Protein AF-A0A820G154-F1 (afdb_monomer)

Mean predicted aligned error: 13.86 Å

Foldseek 3Di:
DDDDDPDDPDPDDPPPDDDDPPPPDVVNVVVPDLVVQLVVLVVQLVVLCVVLVVQLVVLVPDPPLVQDLLSVLSNLLSVLSNQLSVLSNVLSVCVVDVCVVPPDNCVCAQPNLCCSQLSNQLSVQSNVVSVVVSVVQVVCCVVVVDNPPPDPVVSVVVSVVSSVVSSVVSVVVSCVPRVPVPDPDDD

Organism: NCBI:txid392030

Nearest PDB structures (foldseek):
  7aue-assembly1_R  TM=7.563E-01  e=2.029E-02  Homo sapiens
  6os9-assembly1_R  TM=7.862E-01  e=3.799E-02  Homo sapiens
  7rkf-assembly1_R  TM=7.687E-01  e=3.987E-02  Human betaherpesvirus 5
  7xwo-assembly1_B  TM=7.492E-01  e=9.972E-02  Homo sapiens
  8zps-assembly1_R  TM=7.974E-01  e=2.057E-01  Homo sapiens

Structure (mmCIF, N/CA/C/O backbone):
data_AF-A0A820G154-F1
#
_entry.id   AF-A0A820G154-F1
#
loop_
_atom_site.group_PDB
_atom_site.id
_atom_site.type_symbol
_atom_site.label_atom_id
_atom_site.label_alt_id
_atom_site.label_comp_id
_atom_site.label_asym_id
_atom_site.label_entity_id
_atom_site.label_seq_id
_atom_site.pdbx_PDB_ins_code
_atom_site.Cartn_x
_atom_site.Cartn_y
_atom_site.Cartn_z
_atom_site.occupancy
_atom_site.B_iso_or_equiv
_atom_site.auth_seq_id
_atom_site.auth_comp_id
_atom_site.auth_asym_id
_atom_site.auth_atom_id
_atom_site.pdbx_PDB_model_num
ATOM 1 N N . MET A 1 1 ? 11.644 -37.914 -57.864 1.00 36.94 1 MET A N 1
ATOM 2 C CA . MET A 1 1 ? 12.270 -38.217 -56.563 1.00 36.94 1 MET A CA 1
ATOM 3 C C . MET A 1 1 ? 12.342 -36.908 -55.819 1.00 36.94 1 MET A C 1
ATOM 5 O O . MET A 1 1 ? 13.217 -36.096 -56.083 1.00 36.94 1 MET A O 1
ATOM 9 N N . ASP A 1 2 ? 11.314 -36.685 -55.015 1.00 31.45 2 ASP A N 1
ATOM 10 C CA . ASP A 1 2 ? 11.200 -35.562 -54.106 1.00 31.45 2 ASP A CA 1
ATOM 11 C C . ASP A 1 2 ? 12.064 -35.764 -52.852 1.00 31.45 2 ASP A C 1
ATOM 13 O O . ASP A 1 2 ? 12.402 -36.892 -52.489 1.00 31.45 2 ASP A O 1
ATOM 17 N N . TYR A 1 3 ? 12.257 -34.632 -52.174 1.00 29.94 3 TYR A N 1
ATOM 18 C CA . TYR A 1 3 ? 12.451 -34.438 -50.736 1.00 29.94 3 TYR A CA 1
ATOM 19 C C . TYR A 1 3 ? 13.872 -34.182 -50.193 1.00 29.94 3 TYR A C 1
ATOM 21 O O . TYR A 1 3 ? 14.701 -35.071 -50.044 1.00 29.94 3 TYR A O 1
ATOM 29 N N . LEU A 1 4 ? 14.011 -32.929 -49.725 1.00 35.75 4 LEU A N 1
ATOM 30 C CA . LEU A 1 4 ? 14.661 -32.503 -48.475 1.00 35.75 4 LEU A CA 1
ATOM 31 C C . LEU A 1 4 ? 16.185 -32.291 -48.474 1.00 35.75 4 LEU A C 1
ATOM 33 O O . LEU A 1 4 ? 16.936 -32.989 -47.805 1.00 35.75 4 LEU A O 1
ATOM 37 N N . LEU A 1 5 ? 16.607 -31.174 -49.072 1.00 35.88 5 LEU A N 1
ATOM 38 C CA . LEU A 1 5 ? 17.752 -30.388 -48.596 1.00 35.88 5 LEU A CA 1
ATOM 39 C C . LEU A 1 5 ? 17.271 -28.972 -48.260 1.00 35.88 5 LEU A C 1
ATOM 41 O O . LEU A 1 5 ? 17.456 -28.021 -49.009 1.00 35.88 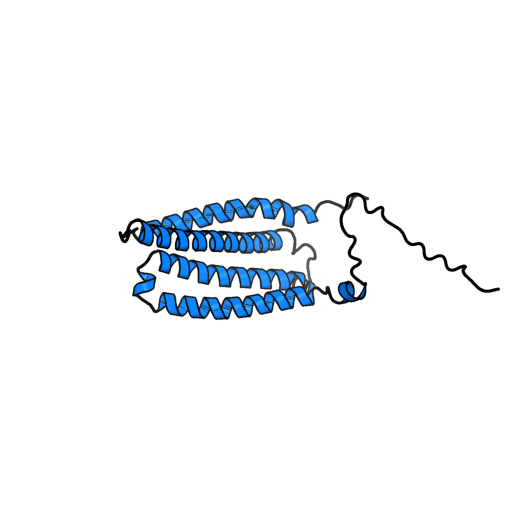5 LEU A O 1
ATOM 45 N N . ASN A 1 6 ? 16.584 -28.857 -47.127 1.00 37.16 6 ASN A N 1
ATOM 46 C CA . ASN A 1 6 ? 16.410 -27.591 -46.425 1.00 37.16 6 ASN A CA 1
ATOM 47 C C . ASN A 1 6 ? 16.461 -27.908 -44.927 1.00 37.16 6 ASN A C 1
ATOM 49 O O . ASN A 1 6 ? 15.447 -27.981 -44.237 1.00 37.16 6 ASN A O 1
ATOM 53 N N . THR A 1 7 ? 17.658 -28.247 -44.457 1.00 35.72 7 THR A N 1
ATOM 54 C CA . THR A 1 7 ? 17.947 -28.467 -43.042 1.00 35.72 7 THR A CA 1
ATOM 55 C C . THR A 1 7 ? 17.819 -27.140 -42.305 1.00 35.72 7 THR A C 1
ATOM 57 O O . THR A 1 7 ? 18.752 -26.343 -42.248 1.00 35.72 7 THR A O 1
ATOM 60 N N . THR A 1 8 ? 16.642 -26.913 -41.731 1.00 34.44 8 THR A N 1
ATOM 61 C CA . THR A 1 8 ? 16.456 -26.051 -40.568 1.00 34.44 8 THR A CA 1
ATOM 62 C C . THR A 1 8 ? 17.338 -26.590 -39.447 1.00 34.44 8 THR A C 1
ATOM 64 O O . THR A 1 8 ? 17.073 -27.670 -38.915 1.00 34.44 8 THR A O 1
ATOM 67 N N . HIS A 1 9 ? 18.393 -25.865 -39.082 1.00 32.16 9 HIS A N 1
ATOM 68 C CA . HIS A 1 9 ? 19.073 -26.104 -37.816 1.00 32.16 9 HIS A CA 1
ATOM 69 C C . HIS A 1 9 ? 18.100 -25.761 -36.679 1.00 32.16 9 HIS A C 1
ATOM 71 O O . HIS A 1 9 ? 17.979 -24.611 -36.268 1.00 32.16 9 HIS A O 1
ATOM 77 N N . CYS A 1 10 ? 17.382 -26.769 -36.186 1.00 33.09 10 CYS A N 1
ATOM 78 C CA . CYS A 1 10 ? 16.842 -26.747 -34.837 1.00 33.09 10 CYS A CA 1
ATOM 79 C C . CYS A 1 10 ? 18.034 -26.845 -33.880 1.00 33.09 10 CYS A C 1
ATOM 81 O O . CYS A 1 10 ? 18.617 -27.917 -33.722 1.00 33.09 10 CYS A O 1
ATOM 83 N N . LEU A 1 11 ? 18.413 -25.727 -33.258 1.00 34.47 11 LEU A N 1
ATOM 84 C CA . LEU A 1 11 ? 19.121 -25.778 -31.983 1.00 34.47 11 LEU A CA 1
ATOM 85 C C . LEU A 1 11 ? 18.123 -26.316 -30.951 1.00 34.47 11 LEU A C 1
ATOM 87 O O . LEU A 1 11 ? 17.288 -25.585 -30.426 1.00 34.47 11 LEU A O 1
ATOM 91 N N . CYS A 1 12 ? 18.164 -27.626 -30.732 1.00 36.56 12 CYS A N 1
ATOM 92 C CA . CYS A 1 12 ? 17.639 -28.226 -29.519 1.00 36.56 12 CYS A CA 1
ATOM 93 C C . CYS A 1 12 ? 18.610 -27.882 -28.385 1.00 36.56 12 CYS A C 1
ATOM 95 O O . CYS A 1 12 ? 19.686 -28.472 -28.308 1.00 36.56 12 CYS A O 1
ATOM 97 N N . ASP A 1 13 ? 18.238 -26.938 -27.521 1.00 36.66 13 ASP A N 1
ATOM 98 C CA . ASP A 1 13 ? 18.814 -26.864 -26.178 1.00 36.66 13 ASP A CA 1
ATOM 99 C C . ASP A 1 13 ? 18.383 -28.122 -25.402 1.00 36.66 13 ASP A C 1
ATOM 101 O O . ASP A 1 13 ? 17.215 -28.525 -25.497 1.00 36.66 13 ASP A O 1
ATOM 105 N N . PRO A 1 14 ? 19.272 -28.784 -24.644 1.00 40.84 14 PRO A N 1
ATOM 106 C CA . PRO A 1 14 ? 18.858 -29.893 -23.806 1.00 40.84 14 PRO A CA 1
ATOM 107 C C . PRO A 1 14 ? 18.017 -29.340 -22.645 1.00 40.84 14 PRO A C 1
ATOM 109 O O . PRO A 1 14 ? 18.561 -28.771 -21.700 1.00 40.84 14 PRO A O 1
ATOM 112 N N . CYS A 1 15 ? 16.687 -29.525 -22.704 1.00 41.72 15 CYS A N 1
ATOM 113 C CA . CYS A 1 15 ? 15.800 -29.425 -21.537 1.00 41.72 15 CYS A CA 1
ATOM 114 C C . CYS A 1 15 ? 16.312 -30.468 -20.505 1.00 41.72 15 CYS A C 1
ATOM 116 O O . CYS A 1 15 ? 15.932 -31.639 -20.551 1.00 41.72 15 CYS A O 1
ATOM 118 N N . HIS A 1 16 ? 17.226 -30.075 -19.612 1.00 35.38 16 HIS A N 1
ATOM 119 C CA . HIS A 1 16 ? 17.645 -30.871 -18.460 1.00 35.38 16 HIS A CA 1
ATOM 120 C C . HIS A 1 16 ? 16.749 -30.511 -17.267 1.00 35.38 16 HIS A C 1
ATOM 122 O O . HIS A 1 16 ? 16.581 -29.341 -16.944 1.00 35.38 16 HIS A O 1
ATOM 128 N N . GLU A 1 17 ? 16.186 -31.548 -16.637 1.00 36.12 17 GLU A N 1
ATOM 129 C CA . GLU A 1 17 ? 15.359 -31.514 -15.418 1.00 36.12 17 GLU A CA 1
ATOM 130 C C . GLU A 1 17 ? 13.899 -31.044 -15.579 1.00 36.12 17 GLU A C 1
ATOM 132 O O . GLU A 1 17 ? 13.474 -30.007 -15.084 1.00 36.12 17 GLU A O 1
ATOM 137 N N . GLY A 1 18 ? 13.080 -31.894 -16.211 1.00 39.03 18 GLY A N 1
ATOM 138 C CA . GLY A 1 18 ? 11.695 -32.137 -15.773 1.00 39.03 18 GLY A CA 1
ATOM 139 C C . GLY A 1 18 ? 10.644 -31.035 -15.958 1.00 39.03 18 GLY A C 1
ATOM 140 O O . GLY A 1 18 ? 9.483 -31.279 -15.632 1.00 39.03 18 GLY A O 1
ATOM 141 N N . ASN A 1 19 ? 10.983 -29.869 -16.502 1.00 35.00 19 ASN A N 1
ATOM 142 C CA . ASN A 1 19 ? 10.002 -28.826 -16.785 1.00 35.00 19 ASN A CA 1
ATOM 143 C C . ASN A 1 19 ? 9.404 -28.992 -18.185 1.00 35.00 19 ASN A C 1
ATOM 145 O O . ASN A 1 19 ? 10.119 -29.114 -19.179 1.00 35.00 19 ASN A O 1
ATOM 149 N N . PHE A 1 20 ? 8.071 -28.985 -18.256 1.00 35.72 20 PHE A N 1
ATOM 150 C CA . PHE A 1 20 ? 7.325 -28.903 -19.506 1.00 35.72 20 PHE A CA 1
ATOM 151 C C . PHE A 1 20 ? 7.783 -27.657 -20.275 1.00 35.72 20 PHE A C 1
ATOM 153 O O . PHE A 1 20 ? 7.476 -26.530 -19.894 1.00 35.72 20 PHE A O 1
ATOM 160 N N . CYS A 1 21 ? 8.530 -27.870 -21.359 1.00 40.00 21 CYS A N 1
ATOM 161 C CA . CYS A 1 21 ? 8.885 -26.851 -22.336 1.00 40.00 21 CYS A CA 1
ATOM 162 C C . CYS A 1 21 ? 7.583 -26.501 -23.120 1.00 40.00 21 CYS A C 1
ATOM 164 O O . CYS A 1 21 ? 7.379 -26.952 -24.248 1.00 40.00 21 CYS A O 1
ATOM 166 N N . GLU A 1 22 ? 6.643 -25.772 -22.485 1.00 42.00 22 GLU A N 1
ATOM 167 C CA . GLU A 1 22 ? 5.471 -25.176 -23.147 1.00 42.00 22 GLU A CA 1
ATOM 168 C C . GLU A 1 22 ? 5.990 -24.213 -24.214 1.00 42.00 22 GLU A C 1
ATOM 170 O O . GLU A 1 22 ? 6.501 -23.127 -23.938 1.00 42.00 22 GLU A O 1
ATOM 175 N N . THR A 1 23 ? 5.911 -24.654 -25.463 1.00 41.84 23 THR A N 1
ATOM 176 C CA . THR A 1 23 ? 6.276 -23.862 -26.629 1.00 41.84 23 THR A CA 1
ATOM 177 C C . THR A 1 23 ? 5.247 -22.749 -26.781 1.00 41.84 23 THR A C 1
ATOM 179 O O . THR A 1 23 ? 4.228 -22.898 -27.453 1.00 41.84 23 THR A O 1
ATOM 182 N N . PHE A 1 24 ? 5.517 -21.611 -26.140 1.00 42.59 24 PHE A N 1
ATOM 183 C CA . PHE A 1 24 ? 4.865 -20.346 -26.451 1.00 42.59 24 PHE A CA 1
ATOM 184 C C . PHE A 1 24 ? 5.026 -20.102 -27.950 1.00 42.59 24 PHE A C 1
ATOM 186 O O . PHE A 1 24 ? 6.108 -19.788 -28.445 1.00 42.59 24 PHE A O 1
ATOM 193 N N . THR A 1 25 ? 3.946 -20.318 -28.698 1.00 42.62 25 THR A N 1
ATOM 194 C CA . THR A 1 25 ? 3.923 -20.046 -30.134 1.00 42.62 25 THR A CA 1
ATOM 195 C C . THR A 1 25 ? 4.331 -18.593 -30.367 1.00 42.62 25 THR A C 1
ATOM 197 O O . THR A 1 25 ? 3.888 -17.688 -29.663 1.00 42.62 25 THR A O 1
ATOM 200 N N . SER A 1 26 ? 5.165 -18.348 -31.373 1.00 43.44 26 SER A N 1
ATOM 201 C CA . SER A 1 26 ? 5.727 -17.037 -31.737 1.00 43.44 26 SER A CA 1
ATOM 202 C C . SER A 1 26 ? 4.692 -15.908 -31.899 1.00 43.44 26 SER A C 1
ATOM 204 O O . SER A 1 26 ? 5.038 -14.731 -31.798 1.00 43.44 26 SER A O 1
ATOM 206 N N . ARG A 1 27 ? 3.402 -16.240 -32.055 1.00 37.03 27 ARG A N 1
ATOM 207 C CA . ARG A 1 27 ? 2.292 -15.277 -31.985 1.00 37.03 27 ARG A CA 1
ATOM 208 C C . ARG A 1 27 ? 2.046 -14.717 -30.577 1.00 37.03 27 ARG A C 1
ATOM 210 O O . ARG A 1 27 ? 1.743 -13.537 -30.475 1.00 37.03 27 ARG A O 1
ATOM 217 N N . GLN A 1 28 ? 2.207 -15.484 -29.497 1.00 41.56 28 GLN A N 1
ATOM 218 C CA . GLN A 1 28 ? 2.081 -14.965 -28.124 1.00 41.56 28 GLN A CA 1
ATOM 219 C C . GLN A 1 28 ? 3.242 -14.035 -27.740 1.00 41.56 28 GLN A C 1
ATOM 221 O O . GLN A 1 28 ? 3.013 -13.038 -27.062 1.00 41.56 28 GLN A O 1
ATOM 226 N N . GLN A 1 29 ? 4.457 -14.284 -28.238 1.00 45.88 29 GLN A N 1
ATOM 227 C CA . GLN A 1 29 ? 5.591 -13.363 -28.066 1.00 45.88 29 GLN A CA 1
ATOM 228 C C . GLN A 1 29 ? 5.385 -12.026 -28.798 1.00 45.88 29 GLN A C 1
ATOM 230 O O . GLN A 1 29 ? 5.812 -10.989 -28.301 1.00 45.88 29 GLN A O 1
ATOM 235 N N . GLN A 1 30 ? 4.676 -12.021 -29.933 1.00 39.09 30 GLN A N 1
ATOM 236 C CA . GLN A 1 30 ? 4.361 -10.795 -30.679 1.00 39.09 30 GLN A CA 1
ATOM 237 C C . GLN A 1 30 ? 3.307 -9.903 -30.001 1.00 39.09 30 GLN A C 1
ATOM 239 O O . GLN A 1 30 ? 3.300 -8.696 -30.237 1.00 39.09 30 GLN A O 1
ATOM 244 N N . TYR A 1 31 ? 2.452 -10.467 -29.140 1.00 42.44 31 TYR A N 1
ATOM 245 C CA . TYR A 1 31 ? 1.496 -9.708 -28.322 1.00 42.44 31 TYR A CA 1
ATOM 246 C C . TYR A 1 31 ? 1.978 -9.460 -26.887 1.00 42.44 31 TYR A C 1
ATOM 248 O O . TYR A 1 31 ? 1.361 -8.668 -26.185 1.00 42.44 31 TYR A O 1
ATOM 256 N N . ALA A 1 32 ? 3.108 -10.030 -26.459 1.00 46.62 32 ALA A N 1
ATOM 257 C CA . ALA A 1 32 ? 3.777 -9.707 -25.194 1.00 46.62 32 ALA A CA 1
ATOM 258 C C . ALA A 1 32 ? 4.500 -8.345 -25.262 1.00 46.62 32 ALA A C 1
ATOM 260 O O . ALA A 1 32 ? 5.667 -8.198 -24.904 1.00 46.62 32 ALA A O 1
ATOM 261 N N . THR A 1 33 ? 3.817 -7.334 -25.793 1.00 58.03 33 THR A N 1
ATOM 262 C CA . THR A 1 33 ? 4.333 -5.977 -25.918 1.00 58.03 33 THR A CA 1
ATOM 263 C C . THR A 1 33 ? 4.261 -5.261 -24.566 1.00 58.03 33 THR A C 1
ATOM 265 O O . THR A 1 33 ? 3.314 -5.478 -23.806 1.00 58.03 33 THR A O 1
ATOM 268 N N . PRO A 1 34 ? 5.196 -4.339 -24.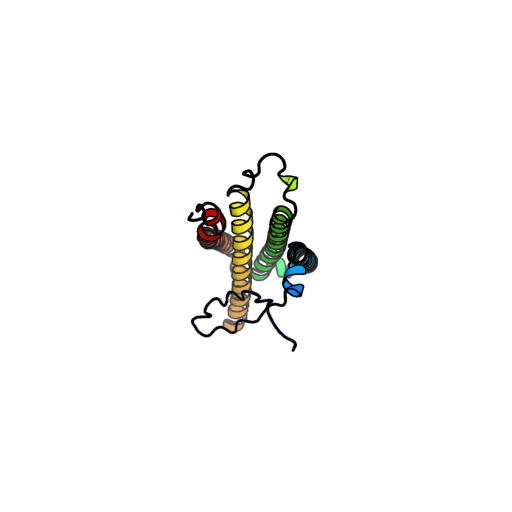265 1.00 60.00 34 PRO A N 1
ATOM 269 C CA . PRO A 1 34 ? 5.156 -3.499 -23.057 1.00 60.00 34 PRO A CA 1
ATOM 270 C C . PRO A 1 34 ? 3.826 -2.734 -22.884 1.00 60.00 34 PRO A C 1
ATOM 272 O O . PRO A 1 34 ? 3.459 -2.364 -21.771 1.00 60.00 34 PRO A O 1
ATOM 275 N N . TYR A 1 35 ? 3.059 -2.577 -23.968 1.00 67.81 35 TYR A N 1
ATOM 276 C CA . TYR A 1 35 ? 1.685 -2.078 -23.969 1.00 67.81 35 TYR A CA 1
ATOM 277 C C . TYR A 1 35 ? 0.718 -2.888 -23.096 1.00 67.81 35 TYR A C 1
ATOM 279 O O . TYR A 1 35 ? -0.108 -2.291 -22.411 1.00 67.81 35 TYR A O 1
ATOM 287 N N . HIS A 1 36 ? 0.799 -4.222 -23.088 1.00 75.88 36 HIS A N 1
ATOM 288 C CA . HIS A 1 36 ? -0.128 -5.047 -22.306 1.00 75.88 36 HIS A CA 1
ATOM 289 C C . HIS A 1 36 ? 0.057 -4.826 -20.802 1.00 75.88 36 HIS A C 1
ATOM 291 O O . HIS A 1 36 ? -0.923 -4.627 -20.088 1.00 75.88 36 HIS A O 1
ATOM 297 N N . ASN A 1 37 ? 1.305 -4.772 -20.332 1.00 76.12 37 ASN A N 1
ATOM 298 C CA . ASN A 1 37 ? 1.603 -4.510 -18.922 1.00 76.12 37 ASN A CA 1
ATOM 299 C C . ASN A 1 37 ? 1.150 -3.107 -18.503 1.00 76.12 37 ASN A C 1
ATOM 301 O O . ASN A 1 37 ? 0.548 -2.948 -17.443 1.00 76.12 37 ASN A O 1
ATOM 305 N N . LEU A 1 38 ? 1.355 -2.100 -19.359 1.00 80.38 38 LEU A N 1
ATOM 306 C CA . LEU A 1 38 ? 0.885 -0.742 -19.093 1.00 80.38 38 LEU A CA 1
ATOM 307 C C . LEU A 1 38 ? -0.649 -0.668 -19.008 1.00 80.38 38 LEU A C 1
ATOM 309 O O . LEU A 1 38 ? -1.178 -0.052 -18.085 1.00 80.38 38 LEU A O 1
ATOM 313 N N . ILE A 1 39 ? -1.371 -1.336 -19.915 1.00 84.62 39 ILE A N 1
ATOM 314 C CA . ILE A 1 39 ? -2.842 -1.416 -19.880 1.00 84.62 39 ILE A CA 1
ATOM 315 C C . ILE A 1 39 ? -3.320 -2.083 -18.584 1.00 84.62 39 ILE A C 1
ATOM 317 O O . ILE A 1 39 ? -4.260 -1.590 -17.952 1.00 84.62 39 ILE A O 1
ATOM 321 N N . ILE A 1 40 ? -2.669 -3.170 -18.157 1.00 86.31 40 ILE A N 1
ATOM 322 C CA . ILE A 1 40 ? -2.979 -3.851 -16.892 1.00 86.31 40 ILE A CA 1
ATOM 323 C C . ILE A 1 40 ? -2.768 -2.900 -15.708 1.00 86.31 40 ILE A C 1
ATOM 325 O O . ILE A 1 40 ? -3.657 -2.782 -14.865 1.00 86.31 40 ILE A O 1
ATOM 329 N N . TYR A 1 41 ? -1.646 -2.178 -15.657 1.00 86.19 41 TYR A N 1
ATOM 330 C CA . TYR A 1 41 ? -1.359 -1.237 -14.569 1.00 86.19 41 TYR A CA 1
ATOM 331 C C . TYR A 1 41 ? -2.341 -0.065 -14.534 1.00 86.19 41 TYR A C 1
ATOM 333 O O . TYR A 1 41 ? -2.828 0.281 -13.459 1.00 86.19 41 TYR A O 1
ATOM 341 N N . ILE A 1 42 ? -2.699 0.508 -15.687 1.00 88.19 42 ILE A N 1
ATOM 342 C CA . ILE A 1 42 ? -3.706 1.578 -15.775 1.00 88.19 42 ILE A CA 1
ATOM 343 C C . ILE A 1 42 ? -5.069 1.067 -15.300 1.00 88.19 42 ILE A C 1
ATOM 345 O O . ILE A 1 42 ? -5.733 1.722 -14.499 1.00 88.19 42 ILE A O 1
ATOM 349 N N . THR A 1 43 ? -5.472 -0.128 -15.734 1.00 89.69 43 THR A N 1
ATOM 350 C CA . THR A 1 43 ? -6.737 -0.742 -15.304 1.00 89.69 43 THR A CA 1
ATOM 351 C C . THR A 1 43 ? -6.741 -0.985 -13.793 1.00 89.69 43 THR A C 1
ATOM 353 O O . THR A 1 43 ? -7.710 -0.643 -13.111 1.00 89.69 43 THR A O 1
ATOM 356 N N . ALA A 1 44 ? -5.641 -1.510 -13.244 1.00 86.94 44 ALA A N 1
ATOM 357 C CA . ALA A 1 44 ? -5.469 -1.711 -11.808 1.00 86.94 44 ALA A CA 1
ATOM 358 C C . ALA A 1 44 ? -5.521 -0.385 -11.032 1.00 86.94 44 ALA A C 1
ATOM 360 O O . ALA A 1 44 ? -6.171 -0.318 -9.989 1.00 86.94 44 ALA A O 1
ATOM 361 N N . LEU A 1 45 ? -4.916 0.686 -11.557 1.00 91.56 45 LEU A N 1
ATOM 362 C CA . LEU A 1 45 ? -4.996 2.028 -10.982 1.00 91.56 45 LEU A CA 1
ATOM 363 C C . LEU A 1 45 ? -6.431 2.553 -10.969 1.00 91.56 45 LEU A C 1
ATOM 365 O O . LEU A 1 45 ? -6.869 3.052 -9.935 1.00 91.56 45 LEU A O 1
ATOM 369 N N . CYS A 1 46 ? -7.184 2.428 -12.063 1.00 94.06 46 CYS A N 1
ATOM 370 C CA . CYS A 1 46 ? -8.588 2.848 -12.114 1.00 94.06 46 CYS A CA 1
ATOM 371 C C . CYS A 1 46 ? -9.446 2.099 -11.086 1.00 94.06 46 CYS A C 1
ATOM 373 O O . CYS A 1 46 ? -10.201 2.719 -10.341 1.00 94.06 46 CYS A O 1
ATOM 375 N N . ILE A 1 47 ? -9.301 0.774 -10.996 1.00 92.06 47 ILE A N 1
ATOM 376 C CA . ILE A 1 47 ? -10.038 -0.039 -10.016 1.00 92.06 47 ILE A CA 1
ATOM 377 C C . ILE A 1 47 ? -9.640 0.352 -8.589 1.00 92.06 47 ILE A C 1
ATOM 379 O O . ILE A 1 47 ? -10.502 0.561 -7.735 1.00 92.06 47 ILE A O 1
ATOM 383 N N . SER A 1 48 ? -8.337 0.468 -8.329 1.00 91.81 48 SER A N 1
ATOM 384 C CA . SER A 1 48 ? -7.799 0.807 -7.013 1.00 91.81 48 SER A CA 1
ATOM 385 C C . SER A 1 48 ? -8.239 2.197 -6.568 1.00 91.81 48 SER A C 1
ATOM 387 O O . SER A 1 48 ? -8.717 2.345 -5.448 1.00 91.81 48 SER A O 1
ATOM 389 N N . THR A 1 49 ? -8.139 3.204 -7.436 1.00 91.88 49 THR A N 1
ATOM 390 C CA . THR A 1 49 ? -8.580 4.573 -7.138 1.00 91.88 49 THR A CA 1
ATOM 391 C C . THR A 1 49 ? -10.073 4.623 -6.871 1.00 91.88 49 THR A C 1
ATOM 393 O O . THR A 1 49 ? -10.462 5.101 -5.814 1.00 91.88 49 THR A O 1
ATOM 396 N N . LEU A 1 50 ? -10.914 4.058 -7.740 1.00 94.38 50 LEU A N 1
ATOM 397 C CA . LEU A 1 50 ? -12.363 4.047 -7.525 1.00 94.38 50 LEU A CA 1
ATOM 398 C C . LEU A 1 50 ? -12.733 3.374 -6.198 1.00 94.38 50 LEU A C 1
ATOM 400 O O . LEU A 1 50 ? -13.394 3.986 -5.359 1.00 94.38 50 LEU A O 1
ATOM 404 N N . ASN A 1 51 ? -12.260 2.149 -5.968 1.00 93.38 51 ASN A N 1
ATOM 405 C CA . ASN A 1 51 ? -12.614 1.394 -4.767 1.00 93.38 51 ASN A CA 1
ATOM 406 C C . ASN A 1 51 ? -12.087 2.069 -3.497 1.00 93.38 51 ASN A C 1
ATOM 408 O O . ASN A 1 51 ? -12.847 2.309 -2.556 1.00 93.38 51 ASN A O 1
ATOM 412 N N . ASN A 1 52 ? -10.799 2.414 -3.463 1.00 93.38 52 ASN A N 1
ATOM 413 C CA . ASN A 1 52 ? -10.187 2.974 -2.263 1.00 93.38 52 ASN A CA 1
ATOM 414 C C . ASN A 1 52 ? -10.627 4.41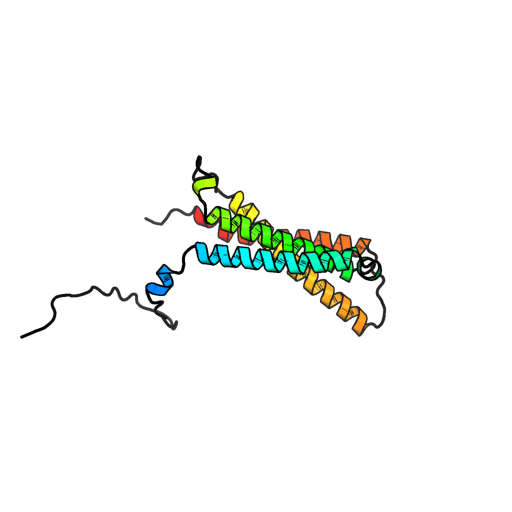5 -2.002 1.00 93.38 52 ASN A C 1
ATOM 416 O O . ASN A 1 52 ? -10.725 4.787 -0.837 1.00 93.38 52 ASN A O 1
ATOM 420 N N . SER A 1 53 ? -10.947 5.222 -3.019 1.00 92.62 53 SER A N 1
ATOM 421 C CA . SER A 1 53 ? -11.478 6.577 -2.813 1.00 92.62 53 SER A CA 1
ATOM 422 C C . SER A 1 53 ? -12.887 6.551 -2.226 1.00 92.62 53 SER A C 1
ATOM 424 O O . SER A 1 53 ? -13.144 7.279 -1.267 1.00 92.62 53 SER A O 1
ATOM 426 N N . ILE A 1 54 ? -13.773 5.677 -2.720 1.00 94.81 54 ILE A N 1
ATOM 427 C CA . ILE A 1 54 ? -15.120 5.495 -2.149 1.00 94.81 54 ILE A CA 1
ATOM 428 C C . ILE A 1 54 ? -15.010 5.012 -0.697 1.00 94.81 54 ILE A C 1
ATOM 430 O O . ILE A 1 54 ? -15.647 5.567 0.203 1.00 94.81 54 ILE A O 1
ATOM 434 N N . CYS A 1 55 ? -14.169 4.006 -0.433 1.00 93.12 55 CYS A N 1
ATOM 435 C CA . CYS A 1 55 ? -13.927 3.517 0.924 1.00 93.12 55 CYS A CA 1
ATOM 436 C C . CYS A 1 55 ? -13.361 4.612 1.839 1.00 93.12 55 CYS A C 1
ATOM 438 O O . CYS A 1 55 ? -13.863 4.811 2.947 1.00 93.12 55 CYS A O 1
ATOM 440 N N . LEU A 1 56 ? -12.358 5.355 1.373 1.00 93.12 56 LEU A N 1
ATOM 441 C CA . LEU A 1 56 ? -11.732 6.444 2.117 1.00 93.12 56 LEU A CA 1
ATOM 442 C C . LEU A 1 56 ? -12.751 7.527 2.481 1.00 93.12 56 LEU A C 1
ATOM 444 O O . LEU A 1 56 ? -12.793 7.970 3.630 1.00 93.12 56 LEU A O 1
ATOM 448 N N . GLU A 1 57 ? -13.614 7.911 1.542 1.00 94.00 57 GLU A N 1
ATOM 449 C CA . GLU A 1 57 ? -14.688 8.869 1.787 1.00 94.00 57 GLU A CA 1
ATOM 450 C C . GLU A 1 57 ? -15.655 8.373 2.871 1.00 94.00 57 GLU A C 1
ATOM 452 O O . GLU A 1 57 ? -15.948 9.107 3.823 1.00 94.00 57 GLU A O 1
ATOM 457 N N . LEU A 1 58 ? -16.094 7.113 2.794 1.00 93.19 58 LEU A N 1
ATOM 458 C CA . LEU A 1 58 ? -16.954 6.495 3.808 1.00 93.19 58 LEU A CA 1
ATOM 459 C C . LEU A 1 58 ? -16.288 6.483 5.193 1.00 93.19 58 LEU A C 1
ATOM 461 O O . LEU A 1 58 ? -16.924 6.829 6.197 1.00 93.19 58 LEU A O 1
ATOM 465 N N . PHE A 1 59 ? -15.005 6.126 5.266 1.00 92.06 59 PHE A N 1
ATOM 466 C CA . PHE A 1 59 ? -14.268 6.052 6.529 1.00 92.06 59 PHE A CA 1
ATOM 467 C C . PHE A 1 59 ? -14.016 7.431 7.148 1.00 92.06 59 PHE A C 1
ATOM 469 O O . PHE A 1 59 ? -14.099 7.578 8.371 1.00 92.06 59 PHE A O 1
ATOM 476 N N . ILE A 1 60 ? -13.753 8.454 6.330 1.00 90.38 60 ILE A N 1
ATOM 477 C CA . ILE A 1 60 ? -13.548 9.833 6.796 1.00 90.38 60 ILE A CA 1
ATOM 478 C C . ILE A 1 60 ? -14.867 10.458 7.260 1.00 90.38 60 ILE A C 1
ATOM 480 O O . ILE A 1 60 ? -14.890 11.116 8.310 1.00 90.38 60 ILE A O 1
ATOM 484 N N . ARG A 1 61 ? -15.963 10.255 6.514 1.00 92.88 61 ARG A N 1
ATOM 485 C CA . ARG A 1 61 ? -17.290 10.796 6.854 1.00 92.88 61 ARG A CA 1
ATOM 486 C C . ARG A 1 61 ? -17.875 10.129 8.100 1.00 92.88 61 ARG A C 1
ATOM 488 O O . ARG A 1 61 ? -18.485 10.802 8.933 1.00 92.88 61 ARG A O 1
ATOM 495 N N . SER A 1 62 ? -17.654 8.827 8.289 1.00 92.44 62 SER A N 1
ATOM 496 C CA . SER A 1 62 ? -18.185 8.101 9.445 1.00 92.44 62 SER A CA 1
ATOM 497 C C . SER A 1 62 ? -17.379 8.355 10.724 1.00 92.44 62 SER A C 1
ATOM 499 O O . SER A 1 62 ? -16.318 7.775 10.975 1.00 92.44 62 SER A O 1
ATOM 501 N N . LYS A 1 63 ? -17.935 9.184 11.618 1.00 87.50 63 LYS A N 1
ATOM 502 C CA . LYS A 1 63 ? -17.354 9.454 12.948 1.00 87.50 63 LYS A CA 1
ATOM 503 C C . LYS A 1 63 ? -17.209 8.186 13.796 1.00 87.50 63 LYS A C 1
ATOM 505 O O . LYS A 1 63 ? -16.284 8.118 14.603 1.00 87.50 63 LYS A O 1
ATOM 510 N N . ALA A 1 64 ? -18.107 7.213 13.625 1.00 85.12 64 ALA A N 1
ATOM 511 C CA . ALA A 1 64 ? -18.055 5.934 14.327 1.00 85.12 64 ALA A CA 1
ATOM 512 C C . ALA A 1 64 ? -16.816 5.130 13.914 1.00 85.12 64 ALA A C 1
ATOM 514 O O . ALA A 1 64 ? -16.053 4.705 14.777 1.00 85.12 64 ALA A O 1
ATOM 515 N N . ILE A 1 65 ? -16.557 5.019 12.607 1.00 84.50 65 ILE A N 1
ATOM 516 C CA . ILE A 1 65 ? -15.405 4.282 12.072 1.00 84.50 65 ILE A CA 1
ATOM 517 C C . ILE A 1 65 ? -14.101 4.964 12.484 1.00 84.50 65 ILE A C 1
ATOM 519 O O . ILE A 1 65 ? -13.243 4.330 13.095 1.00 84.50 65 ILE A O 1
ATOM 523 N N . ARG A 1 66 ? -13.978 6.278 12.264 1.00 85.69 66 ARG A N 1
ATOM 524 C CA . ARG A 1 66 ? -12.759 7.057 12.557 1.00 85.69 66 ARG A CA 1
ATOM 525 C C . ARG A 1 66 ? -12.327 7.042 14.030 1.00 85.69 66 ARG A C 1
ATOM 527 O O . ARG A 1 66 ? -11.182 7.360 14.341 1.00 85.69 66 ARG A O 1
ATOM 534 N N . ARG A 1 67 ? -13.240 6.724 14.951 1.00 82.19 67 ARG A N 1
ATOM 535 C CA . ARG A 1 67 ? -12.942 6.597 16.388 1.00 82.19 67 ARG A CA 1
ATOM 536 C C . ARG A 1 67 ? -12.334 5.245 16.766 1.00 82.19 67 ARG A C 1
ATOM 538 O O . ARG A 1 67 ? -11.823 5.124 17.874 1.00 82.19 67 ARG A O 1
ATOM 545 N N . THR A 1 68 ? -12.377 4.259 15.873 1.00 83.88 68 THR A N 1
ATOM 546 C CA . THR A 1 68 ? -11.813 2.920 16.091 1.00 83.88 68 THR A CA 1
ATOM 547 C C . THR A 1 68 ? -10.412 2.803 15.494 1.00 83.88 68 THR A C 1
ATOM 549 O O . THR A 1 68 ? -10.104 3.451 14.493 1.00 83.88 68 THR A O 1
ATOM 552 N N . ASN A 1 69 ? -9.569 1.941 16.067 1.00 82.44 69 ASN A N 1
ATOM 553 C CA . ASN A 1 69 ? -8.233 1.668 15.520 1.00 82.44 69 ASN A CA 1
ATOM 554 C C . ASN A 1 69 ? -8.314 1.026 14.140 1.00 82.44 69 ASN A C 1
ATOM 556 O O . ASN A 1 69 ? -7.640 1.484 13.224 1.00 82.44 69 ASN A O 1
ATOM 560 N N . CYS A 1 70 ? -9.232 0.070 13.967 1.00 85.50 70 CYS A N 1
ATOM 561 C CA . CYS A 1 70 ? -9.549 -0.505 12.664 1.00 85.50 70 CYS A CA 1
ATOM 562 C C . CYS A 1 70 ? -9.882 0.574 11.633 1.00 85.50 70 CYS A C 1
ATOM 564 O O . CYS A 1 70 ? -9.378 0.522 10.521 1.00 85.50 70 CYS A O 1
ATOM 566 N N . GLY A 1 71 ? -10.687 1.578 11.993 1.00 86.62 71 GLY A N 1
ATOM 567 C CA . GLY A 1 71 ? -11.007 2.677 11.087 1.00 86.62 71 GLY A CA 1
ATOM 568 C C . GLY A 1 71 ? -9.790 3.509 10.692 1.00 86.62 71 GLY A C 1
ATOM 569 O O . GLY A 1 71 ? -9.669 3.885 9.532 1.00 86.62 71 GLY A O 1
ATOM 570 N N . ILE A 1 72 ? -8.863 3.760 11.620 1.00 86.56 72 ILE A N 1
ATOM 571 C CA . ILE A 1 72 ? -7.601 4.452 11.311 1.00 86.56 72 ILE A CA 1
ATOM 572 C C . ILE A 1 72 ? -6.740 3.605 10.369 1.00 86.56 72 ILE A C 1
ATOM 574 O O . ILE A 1 72 ? -6.256 4.128 9.370 1.00 86.56 72 ILE A O 1
ATOM 578 N N . TYR A 1 73 ? -6.590 2.308 10.644 1.00 89.31 73 TYR A N 1
ATOM 579 C CA . TYR A 1 73 ? -5.840 1.391 9.783 1.00 89.31 73 TYR A CA 1
ATOM 580 C C . TYR A 1 73 ? -6.446 1.296 8.383 1.00 89.31 73 TYR A C 1
ATOM 582 O O . TYR A 1 73 ? -5.708 1.344 7.408 1.00 89.31 73 TYR A O 1
ATOM 590 N N . LEU A 1 74 ? -7.775 1.255 8.267 1.00 90.38 74 LEU A N 1
ATOM 591 C CA . LEU A 1 74 ? -8.479 1.241 6.982 1.00 90.38 74 LEU A CA 1
ATOM 592 C C . LEU A 1 74 ? -8.302 2.547 6.193 1.00 90.38 74 LEU A C 1
ATOM 594 O O . LEU A 1 74 ? -8.154 2.505 4.973 1.00 90.38 74 LEU A O 1
ATOM 598 N N . ILE A 1 75 ? -8.275 3.701 6.869 1.00 90.62 75 ILE A N 1
ATOM 599 C CA . ILE A 1 75 ? -7.969 4.993 6.234 1.00 90.62 75 ILE A CA 1
ATOM 600 C C . ILE A 1 75 ? -6.540 4.988 5.685 1.00 90.62 75 ILE A C 1
ATOM 602 O O . ILE A 1 75 ? -6.339 5.306 4.515 1.00 90.62 75 ILE A O 1
ATOM 606 N N . ILE A 1 76 ? -5.558 4.604 6.508 1.00 90.19 76 ILE A N 1
ATOM 607 C CA . ILE A 1 76 ? -4.147 4.564 6.097 1.00 90.19 76 ILE A CA 1
ATOM 608 C C . ILE A 1 76 ? -3.956 3.562 4.952 1.00 90.19 76 ILE A C 1
ATOM 610 O O . ILE A 1 76 ? -3.339 3.902 3.948 1.00 90.19 76 ILE A O 1
ATOM 614 N N . TYR A 1 77 ? -4.549 2.372 5.059 1.00 91.12 77 TYR A N 1
ATOM 615 C CA . TYR A 1 77 ? -4.542 1.351 4.013 1.00 91.12 77 TYR A CA 1
ATOM 616 C C . TYR A 1 77 ? -5.084 1.888 2.683 1.00 91.12 77 TYR A C 1
ATOM 618 O O . TYR A 1 77 ? -4.436 1.731 1.655 1.00 91.12 77 TYR A O 1
ATOM 626 N N . SER A 1 78 ? -6.235 2.570 2.700 1.00 92.69 78 SER A N 1
ATOM 627 C CA . SER A 1 78 ? -6.856 3.093 1.473 1.00 92.69 78 SER A CA 1
ATOM 628 C C . SER A 1 78 ? -5.953 4.123 0.784 1.00 92.69 78 SER A C 1
ATOM 630 O O . SER A 1 78 ? -5.800 4.098 -0.434 1.00 92.69 78 SER A O 1
ATOM 632 N N . ILE A 1 79 ? -5.303 4.997 1.563 1.00 91.94 79 ILE A N 1
ATOM 633 C CA . ILE A 1 79 ? -4.335 5.977 1.043 1.00 91.94 79 ILE A CA 1
ATOM 634 C C . ILE A 1 79 ? -3.120 5.264 0.440 1.00 91.94 79 ILE A C 1
ATOM 636 O O . ILE A 1 79 ? -2.712 5.578 -0.677 1.00 91.94 79 ILE A O 1
ATOM 640 N N . LEU A 1 80 ? -2.555 4.290 1.154 1.00 91.06 80 LEU A N 1
ATOM 641 C CA . LEU A 1 80 ? -1.384 3.542 0.695 1.00 91.06 80 LEU A CA 1
ATOM 642 C C . LEU A 1 80 ? -1.672 2.716 -0.558 1.00 91.06 80 LEU A C 1
ATOM 644 O O . LEU A 1 80 ? -0.831 2.686 -1.448 1.00 91.06 80 LEU A O 1
ATOM 648 N N . SER A 1 81 ? -2.854 2.108 -0.670 1.00 90.25 81 SER A N 1
ATOM 649 C CA . SER A 1 81 ? -3.262 1.358 -1.864 1.00 90.25 81 SER A CA 1
ATOM 650 C C . SER A 1 81 ? -3.335 2.256 -3.101 1.00 90.25 81 SER A C 1
ATOM 652 O O . SER A 1 81 ? -2.903 1.856 -4.185 1.00 90.25 81 SER A O 1
ATOM 654 N N . ILE A 1 82 ? -3.845 3.485 -2.950 1.00 90.75 82 ILE A N 1
ATOM 655 C CA . ILE A 1 82 ? -3.870 4.477 -4.036 1.00 90.75 82 ILE A CA 1
ATOM 656 C C . ILE A 1 82 ? -2.439 4.865 -4.421 1.00 90.75 82 ILE A C 1
ATOM 658 O O . ILE A 1 82 ? -2.089 4.795 -5.597 1.00 90.75 82 ILE A O 1
ATOM 662 N N . LEU A 1 83 ? -1.596 5.213 -3.442 1.00 89.75 83 LEU A N 1
ATOM 663 C CA . LEU A 1 83 ? -0.199 5.588 -3.686 1.00 89.75 83 LEU A CA 1
ATOM 664 C C . LEU A 1 83 ? 0.597 4.460 -4.355 1.00 89.75 83 LEU A C 1
ATOM 666 O O . LEU A 1 83 ? 1.289 4.712 -5.335 1.00 89.75 83 LEU A O 1
ATOM 670 N N . ALA A 1 84 ? 0.450 3.217 -3.890 1.00 86.69 84 ALA A N 1
ATOM 671 C CA . ALA A 1 84 ? 1.092 2.046 -4.488 1.00 86.69 84 ALA A CA 1
ATOM 672 C C . ALA A 1 84 ? 0.715 1.885 -5.966 1.00 86.69 84 ALA A C 1
ATOM 674 O O . ALA A 1 84 ? 1.573 1.620 -6.804 1.00 86.69 84 ALA A O 1
ATOM 675 N N . SER A 1 85 ? -0.563 2.095 -6.292 1.00 87.81 85 SER A N 1
ATOM 676 C CA . SER A 1 85 ? -1.061 1.989 -7.667 1.00 87.81 85 SER A CA 1
ATOM 677 C C . SER A 1 85 ? -0.521 3.113 -8.556 1.00 87.81 85 SER A C 1
ATOM 679 O O . SER A 1 85 ? -0.187 2.873 -9.713 1.00 87.81 85 SER A O 1
ATOM 681 N N . ILE A 1 86 ? -0.396 4.332 -8.013 1.00 88.06 86 ILE A N 1
ATOM 682 C CA . ILE A 1 86 ? 0.219 5.471 -8.712 1.00 88.06 86 ILE A CA 1
ATOM 683 C C . ILE A 1 86 ? 1.695 5.183 -8.992 1.00 88.06 86 ILE A C 1
ATOM 685 O O . ILE A 1 86 ? 2.134 5.369 -10.123 1.00 88.06 86 ILE A O 1
ATOM 689 N N . PHE A 1 87 ? 2.449 4.698 -8.000 1.00 85.00 87 PHE A N 1
ATOM 690 C CA . PHE A 1 87 ? 3.862 4.356 -8.184 1.00 85.00 87 PHE A CA 1
ATOM 691 C C . PHE A 1 87 ? 4.056 3.247 -9.219 1.00 85.00 87 PHE A C 1
ATOM 693 O O . PHE A 1 87 ? 4.940 3.365 -10.060 1.00 85.00 87 PHE A O 1
ATOM 700 N N . LEU A 1 88 ? 3.194 2.226 -9.214 1.00 83.12 88 LEU A N 1
ATOM 701 C CA . LEU A 1 88 ? 3.236 1.143 -10.198 1.00 83.12 88 LEU A CA 1
ATOM 702 C C . LEU A 1 88 ? 3.015 1.652 -11.631 1.00 83.12 88 LEU A C 1
ATOM 704 O O . LEU A 1 88 ? 3.742 1.271 -12.545 1.00 83.12 88 LEU A O 1
ATOM 708 N N . VAL A 1 89 ? 2.030 2.533 -11.839 1.00 84.69 89 VAL A N 1
ATOM 709 C CA . VAL A 1 89 ? 1.775 3.123 -13.164 1.00 84.69 89 VAL A CA 1
ATOM 710 C C . VAL A 1 89 ? 2.887 4.081 -13.572 1.00 84.69 89 VAL A C 1
ATOM 712 O O . VAL A 1 89 ? 3.295 4.048 -14.727 1.00 84.69 89 VAL A O 1
ATOM 715 N N . ALA A 1 90 ? 3.394 4.906 -12.654 1.00 81.38 90 ALA A N 1
ATOM 716 C CA . ALA A 1 90 ? 4.493 5.825 -12.939 1.00 81.38 90 ALA A CA 1
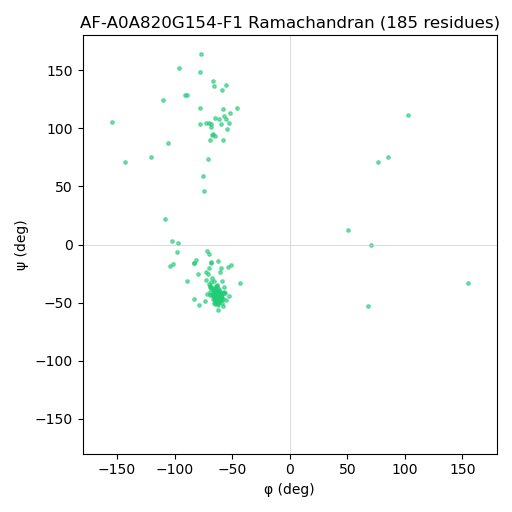ATOM 717 C C . ALA A 1 90 ? 5.755 5.067 -13.381 1.00 81.38 90 ALA A C 1
ATOM 719 O O . ALA A 1 90 ? 6.350 5.412 -14.401 1.00 81.38 90 ALA A O 1
ATOM 720 N N . ASP A 1 91 ? 6.113 3.992 -12.676 1.00 76.88 91 ASP A N 1
ATOM 721 C CA . ASP A 1 91 ? 7.252 3.142 -13.035 1.00 76.88 91 ASP A CA 1
ATOM 722 C C . ASP A 1 91 ? 7.035 2.402 -14.369 1.00 76.88 91 ASP A C 1
ATOM 724 O O . ASP A 1 91 ? 7.919 2.366 -15.234 1.00 76.88 91 ASP A O 1
ATOM 728 N N . GLY A 1 92 ? 5.817 1.898 -14.596 1.00 74.94 92 GLY A N 1
ATOM 729 C CA . GLY A 1 92 ? 5.428 1.292 -15.868 1.00 74.94 92 GLY A CA 1
ATOM 730 C C . GLY A 1 92 ? 5.482 2.269 -17.047 1.00 74.94 92 GLY A C 1
ATOM 731 O O . GLY A 1 92 ? 5.959 1.906 -18.122 1.00 74.94 92 GLY A O 1
ATOM 732 N N . TYR A 1 93 ? 5.042 3.513 -16.847 1.00 75.25 93 TYR A N 1
ATOM 733 C CA . TYR A 1 93 ? 5.040 4.561 -17.870 1.00 75.25 93 TYR A CA 1
ATOM 734 C C . TYR A 1 93 ? 6.460 4.989 -18.244 1.00 75.25 93 TYR A C 1
ATOM 736 O O . TYR A 1 93 ? 6.780 5.075 -19.425 1.00 75.25 93 TYR A O 1
ATOM 744 N N . VAL A 1 94 ? 7.336 5.159 -17.252 1.00 70.88 94 VAL A N 1
ATOM 745 C CA . VAL A 1 94 ? 8.762 5.456 -17.467 1.00 70.88 94 VAL A CA 1
ATOM 746 C C . VAL A 1 94 ? 9.484 4.315 -18.185 1.00 70.88 94 VAL A C 1
ATOM 748 O O . VAL A 1 94 ? 10.353 4.548 -19.023 1.00 70.88 94 VAL A O 1
ATOM 751 N N . THR A 1 95 ? 9.113 3.067 -17.901 1.00 68.44 95 THR A N 1
ATOM 752 C CA . THR A 1 95 ? 9.664 1.909 -18.620 1.00 68.44 95 THR A CA 1
ATOM 753 C C . THR A 1 95 ? 9.193 1.859 -20.078 1.00 68.44 95 THR A C 1
ATOM 755 O O . THR A 1 95 ? 9.935 1.400 -20.951 1.00 68.44 95 THR A O 1
ATOM 758 N N . TYR A 1 96 ? 7.973 2.330 -20.338 1.00 68.50 96 TYR A N 1
ATOM 759 C CA . TYR A 1 96 ? 7.341 2.334 -21.651 1.00 68.50 96 TYR A CA 1
ATOM 760 C C . TYR A 1 96 ? 7.845 3.477 -22.551 1.00 68.50 96 TYR A C 1
ATOM 762 O O . TYR A 1 96 ? 8.282 3.217 -23.673 1.00 68.50 96 TYR A O 1
ATOM 770 N N . ASP A 1 97 ? 7.826 4.720 -22.068 1.00 69.00 97 ASP A N 1
ATOM 771 C CA . ASP A 1 97 ? 8.208 5.904 -22.838 1.00 69.00 97 ASP A CA 1
ATOM 772 C C . ASP A 1 97 ? 9.579 6.439 -22.402 1.00 69.00 97 ASP A C 1
ATOM 774 O O . ASP A 1 97 ? 9.718 7.321 -21.554 1.00 69.00 97 ASP A O 1
ATOM 778 N N . LYS A 1 98 ? 10.624 5.882 -23.023 1.00 61.50 98 LYS A N 1
ATOM 779 C CA . LYS A 1 98 ? 12.021 6.266 -22.768 1.00 61.50 98 LYS A CA 1
ATOM 780 C C . LYS A 1 98 ? 12.356 7.677 -23.265 1.00 61.50 98 LYS A C 1
ATOM 782 O O . LYS A 1 98 ? 13.393 8.205 -22.869 1.00 61.50 98 LYS A O 1
ATOM 787 N N . SER A 1 99 ? 11.508 8.278 -24.108 1.00 59.84 99 SER A N 1
ATOM 788 C CA . SER A 1 99 ? 11.751 9.609 -24.678 1.00 59.84 99 SER A CA 1
ATOM 789 C C . SER A 1 99 ? 11.625 10.734 -23.644 1.00 59.84 99 SER A C 1
ATOM 791 O O . SER A 1 99 ? 12.227 11.791 -23.788 1.00 59.84 99 SER A O 1
ATOM 793 N N . ILE A 1 100 ? 10.937 10.476 -22.527 1.00 57.34 100 ILE A N 1
ATOM 794 C CA . ILE A 1 100 ? 10.780 11.414 -21.400 1.00 57.34 100 ILE A CA 1
ATOM 795 C C . ILE A 1 100 ? 12.132 11.792 -20.773 1.00 57.34 100 ILE A C 1
ATOM 797 O O . ILE A 1 100 ? 12.266 12.854 -20.168 1.00 57.34 100 ILE A O 1
ATOM 801 N N . PHE A 1 101 ? 13.143 10.938 -20.941 1.00 56.72 101 PHE A N 1
ATOM 802 C CA . PHE A 1 101 ? 14.505 11.149 -20.458 1.00 56.72 101 PHE A CA 1
ATOM 803 C C . PHE A 1 101 ? 15.493 11.441 -21.602 1.00 56.72 101 PHE A C 1
ATOM 805 O O . PHE A 1 101 ? 16.700 11.238 -21.440 1.00 56.72 101 PHE A O 1
ATOM 812 N N . GLU A 1 102 ? 15.002 11.909 -22.761 1.00 48.31 102 GLU A N 1
ATOM 813 C CA . GLU A 1 102 ? 15.826 12.373 -23.886 1.00 48.31 102 GLU A CA 1
ATOM 814 C C . GLU A 1 102 ? 16.803 13.458 -23.420 1.00 48.31 102 GLU A C 1
ATOM 816 O O . GLU A 1 102 ? 16.463 14.624 -23.241 1.00 48.31 102 GLU A O 1
ATOM 821 N N . GLY A 1 103 ? 18.044 13.047 -23.180 1.00 51.50 103 GLY A N 1
ATOM 822 C CA . GLY A 1 103 ? 19.107 13.912 -22.684 1.00 51.50 103 GLY A CA 1
ATOM 823 C C . GLY A 1 103 ? 20.186 13.134 -21.947 1.00 51.50 103 GLY A C 1
ATOM 824 O O . GLY A 1 103 ? 21.360 13.472 -22.067 1.00 51.50 103 GLY A O 1
ATOM 825 N N . ASP A 1 104 ? 19.815 12.050 -21.259 1.00 52.25 104 ASP A N 1
ATOM 826 C CA . ASP A 1 104 ? 20.784 11.180 -20.599 1.00 52.25 104 ASP A CA 1
ATOM 827 C C . ASP A 1 104 ? 20.225 9.749 -20.451 1.00 52.25 104 ASP A C 1
ATOM 829 O O . ASP A 1 104 ? 19.367 9.512 -19.593 1.00 52.25 104 ASP A O 1
ATOM 833 N N . PRO A 1 105 ? 20.685 8.769 -21.258 1.00 50.56 105 PRO A N 1
ATOM 834 C CA . PRO A 1 105 ? 20.260 7.370 -21.146 1.00 50.56 105 PRO A CA 1
ATOM 835 C C . PRO A 1 105 ? 20.635 6.744 -19.792 1.00 50.56 105 PRO A C 1
ATOM 837 O O . PRO A 1 105 ? 20.076 5.709 -19.426 1.00 50.56 105 PRO A O 1
ATOM 840 N N . TYR A 1 106 ? 21.524 7.397 -19.035 1.00 50.84 106 TYR A N 1
ATOM 841 C CA . TYR A 1 106 ? 21.908 7.056 -17.671 1.00 50.84 106 TYR A CA 1
ATOM 842 C C . TYR A 1 106 ? 21.150 7.869 -16.605 1.00 50.84 106 TYR A C 1
ATOM 844 O O . TYR A 1 106 ? 21.341 7.633 -15.421 1.00 50.84 106 TYR A O 1
ATOM 852 N N . SER A 1 107 ? 20.223 8.772 -16.947 1.00 51.78 107 SER A N 1
ATOM 853 C CA . SER A 1 107 ? 19.364 9.435 -15.936 1.00 51.78 107 SER A CA 1
ATOM 854 C C . SER A 1 107 ? 18.357 8.483 -15.279 1.00 51.78 107 SER A C 1
ATOM 856 O O . SER A 1 107 ? 17.844 8.755 -14.193 1.00 51.78 107 SER A O 1
ATOM 858 N N . ARG A 1 108 ? 18.133 7.314 -15.895 1.00 55.78 108 ARG A N 1
ATOM 859 C CA . ARG A 1 108 ? 17.455 6.169 -15.274 1.00 55.78 108 ARG A CA 1
ATOM 860 C C . ARG A 1 108 ? 18.309 5.509 -14.175 1.00 55.78 108 ARG A C 1
ATOM 862 O O . ARG A 1 108 ? 17.794 4.639 -13.472 1.00 55.78 108 ARG A O 1
ATOM 869 N N . ASN A 1 109 ? 19.583 5.890 -14.012 1.00 60.34 109 ASN A N 1
ATOM 870 C CA . ASN A 1 109 ? 20.536 5.210 -13.136 1.00 60.34 109 ASN A CA 1
ATOM 871 C C . ASN A 1 109 ? 20.070 5.251 -11.691 1.00 60.34 109 ASN A C 1
ATOM 873 O O . ASN A 1 109 ? 20.135 6.276 -11.016 1.00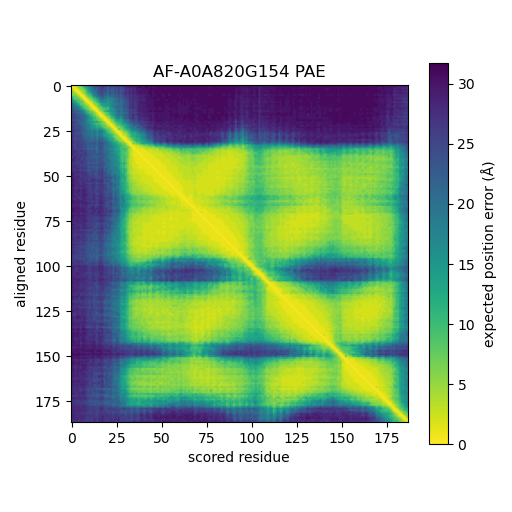 60.34 109 ASN A O 1
ATOM 877 N N . THR A 1 110 ? 19.634 4.088 -11.223 1.00 62.47 110 THR A N 1
ATOM 878 C CA . THR A 1 110 ? 19.537 3.713 -9.815 1.00 62.47 110 THR A CA 1
ATOM 879 C C . THR A 1 110 ? 18.484 4.472 -9.010 1.00 62.47 110 THR A C 1
ATOM 881 O O . THR A 1 110 ? 17.635 3.820 -8.427 1.00 62.47 110 THR A O 1
ATOM 884 N N . LEU A 1 111 ? 18.442 5.806 -8.987 1.00 64.00 111 LEU A N 1
ATOM 885 C CA . LEU A 1 111 ? 17.527 6.576 -8.141 1.00 64.00 111 LEU A CA 1
ATOM 886 C C . LEU A 1 111 ? 16.062 6.368 -8.534 1.00 64.00 111 LEU A C 1
ATOM 888 O O . LEU A 1 111 ? 15.237 6.141 -7.656 1.00 64.00 111 LEU A O 1
ATOM 892 N N . HIS A 1 112 ? 15.734 6.366 -9.830 1.00 67.00 112 HIS A N 1
ATOM 893 C CA . HIS A 1 112 ? 14.366 6.084 -10.277 1.00 67.00 112 HIS A CA 1
ATOM 894 C C . HIS A 1 112 ? 13.948 4.644 -9.947 1.00 67.00 112 HIS A C 1
ATOM 896 O O . HIS A 1 112 ? 12.849 4.424 -9.444 1.00 67.00 112 HIS A O 1
ATOM 902 N N . CYS A 1 113 ? 14.842 3.673 -10.167 1.00 70.06 113 CYS A N 1
ATOM 903 C CA . CYS A 1 113 ? 14.599 2.274 -9.810 1.00 70.06 113 CYS A CA 1
ATOM 904 C C . CYS A 1 113 ? 14.421 2.111 -8.295 1.00 70.06 113 CYS A C 1
ATOM 906 O O . CYS A 1 113 ? 13.436 1.539 -7.847 1.00 70.06 113 CYS A O 1
ATOM 908 N N . VAL A 1 114 ? 15.321 2.685 -7.494 1.00 70.25 114 VAL A N 1
ATOM 909 C CA . VAL A 1 114 ? 15.274 2.651 -6.028 1.00 70.25 114 VAL A CA 1
ATOM 910 C C . VAL A 1 114 ? 13.977 3.282 -5.546 1.00 70.25 114 VAL A C 1
ATOM 912 O O . VAL A 1 114 ? 13.259 2.666 -4.773 1.00 70.25 114 VAL A O 1
ATOM 915 N N . VAL A 1 115 ? 13.624 4.482 -6.009 1.00 74.19 115 VAL A N 1
ATOM 916 C CA . VAL A 1 115 ? 12.402 5.158 -5.557 1.00 74.19 115 VAL A CA 1
ATOM 917 C C . VAL A 1 115 ? 11.159 4.387 -5.993 1.00 74.19 115 VAL A C 1
ATOM 919 O O . VAL A 1 115 ? 10.282 4.179 -5.158 1.00 74.19 115 VAL A O 1
ATOM 922 N N . GLY A 1 116 ? 11.082 3.917 -7.240 1.00 71.88 116 GLY A N 1
ATOM 923 C CA . GLY A 1 116 ? 9.949 3.133 -7.741 1.00 71.88 116 GLY A CA 1
ATOM 924 C C . GLY A 1 116 ? 9.772 1.815 -6.986 1.00 71.88 116 GLY A C 1
ATOM 925 O O . GLY A 1 116 ? 8.734 1.586 -6.360 1.00 71.88 116 GLY A O 1
ATOM 926 N N . VAL A 1 117 ? 10.819 0.986 -6.963 1.00 75.12 117 VAL A N 1
ATOM 927 C CA . VAL A 1 117 ? 10.823 -0.343 -6.336 1.00 75.12 117 VAL A CA 1
ATOM 928 C C . VAL A 1 117 ? 10.644 -0.240 -4.822 1.00 75.12 117 VAL A C 1
ATOM 930 O O . VAL A 1 117 ? 9.802 -0.948 -4.266 1.00 75.12 117 VAL A O 1
ATOM 933 N N . VAL A 1 118 ? 11.359 0.657 -4.131 1.00 81.38 118 VAL A N 1
ATOM 934 C CA . VAL A 1 118 ? 11.210 0.828 -2.672 1.00 81.38 118 VAL A CA 1
ATOM 935 C C . VAL A 1 118 ? 9.823 1.335 -2.330 1.00 81.38 118 VAL A C 1
ATOM 937 O O . VAL A 1 118 ? 9.203 0.792 -1.416 1.00 81.38 118 VAL A O 1
ATOM 940 N N . SER A 1 119 ? 9.319 2.356 -3.026 1.00 80.56 119 SER A N 1
ATOM 941 C CA . SER A 1 119 ? 8.031 2.965 -2.672 1.00 80.56 119 SER A CA 1
ATOM 942 C C . SER A 1 119 ? 6.883 1.989 -2.893 1.00 80.56 119 SER A C 1
ATOM 944 O O . SER A 1 119 ? 6.032 1.842 -2.014 1.00 80.56 119 SER A O 1
ATOM 946 N N . TYR A 1 120 ? 6.893 1.266 -4.016 1.00 83.69 120 TYR A N 1
ATOM 947 C CA . TYR A 1 120 ? 5.897 0.239 -4.311 1.00 83.69 120 TYR A CA 1
ATOM 948 C C . TYR A 1 120 ? 5.931 -0.903 -3.285 1.00 83.69 120 TYR A C 1
ATOM 950 O O . TYR A 1 120 ? 4.909 -1.208 -2.667 1.00 83.69 120 TYR A O 1
ATOM 958 N N . ASN A 1 121 ? 7.104 -1.493 -3.032 1.00 84.69 121 ASN A N 1
ATOM 959 C CA . ASN A 1 121 ? 7.227 -2.612 -2.094 1.00 84.69 121 ASN A CA 1
ATOM 960 C C . ASN A 1 121 ? 6.921 -2.197 -0.651 1.00 84.69 121 ASN A C 1
ATOM 962 O O . ASN A 1 121 ? 6.210 -2.907 0.057 1.00 84.69 121 ASN A O 1
ATOM 966 N N . THR A 1 122 ? 7.377 -1.018 -0.223 1.00 85.94 122 THR A N 1
ATOM 967 C CA . THR A 1 122 ? 7.059 -0.476 1.107 1.00 85.94 122 THR A CA 1
ATOM 968 C C . THR A 1 122 ? 5.552 -0.292 1.269 1.00 85.94 122 THR A C 1
ATOM 970 O O . THR A 1 122 ? 4.990 -0.690 2.292 1.00 85.94 122 THR A O 1
ATOM 973 N N . ALA A 1 123 ? 4.874 0.271 0.264 1.00 87.12 123 ALA A N 1
ATOM 974 C CA . ALA A 1 123 ? 3.427 0.452 0.302 1.00 87.12 123 ALA A CA 1
ATOM 975 C C . ALA A 1 123 ? 2.680 -0.893 0.322 1.00 87.12 123 ALA A C 1
ATOM 977 O O . ALA A 1 123 ? 1.736 -1.048 1.100 1.00 87.12 123 ALA A O 1
ATOM 978 N N . ASN A 1 124 ? 3.134 -1.888 -0.447 1.00 86.56 124 ASN A N 1
ATOM 979 C CA . ASN A 1 124 ? 2.577 -3.243 -0.430 1.00 86.56 124 ASN A CA 1
ATOM 980 C C . ASN A 1 124 ? 2.744 -3.933 0.928 1.00 86.56 124 ASN A C 1
ATOM 982 O O . ASN A 1 124 ? 1.771 -4.462 1.470 1.00 86.56 124 ASN A O 1
ATOM 986 N N . PHE A 1 125 ? 3.943 -3.900 1.515 1.00 89.50 125 PHE A N 1
ATOM 987 C CA . PHE A 1 125 ? 4.183 -4.475 2.840 1.00 89.50 125 PHE A CA 1
ATOM 988 C C . PHE A 1 125 ? 3.316 -3.811 3.901 1.00 89.50 125 PHE A C 1
ATOM 990 O O . PHE A 1 125 ? 2.684 -4.503 4.699 1.00 89.50 125 PHE A O 1
ATOM 997 N N . LEU A 1 126 ? 3.202 -2.483 3.873 1.00 89.38 126 LEU A N 1
ATOM 998 C CA . LEU A 1 126 ? 2.297 -1.769 4.767 1.00 89.38 126 LEU A CA 1
ATOM 999 C C . LEU A 1 126 ? 0.840 -2.190 4.571 1.00 89.38 126 LEU A C 1
ATOM 1001 O O . LEU A 1 126 ? 0.132 -2.385 5.557 1.00 89.38 126 LEU A O 1
ATOM 1005 N N . CYS A 1 127 ? 0.383 -2.368 3.329 1.00 88.88 127 CYS A N 1
ATOM 1006 C CA . CYS A 1 127 ? -0.970 -2.849 3.050 1.00 88.88 127 CYS A CA 1
ATOM 1007 C C . CYS A 1 127 ? -1.214 -4.233 3.674 1.00 88.88 127 CYS A C 1
ATOM 1009 O O . CYS A 1 127 ? -2.245 -4.443 4.320 1.00 88.88 127 CYS A O 1
ATOM 1011 N N . ILE A 1 128 ? -0.255 -5.155 3.554 1.00 89.56 128 ILE A N 1
ATOM 1012 C CA . ILE A 1 128 ? -0.322 -6.487 4.176 1.00 89.56 128 ILE A CA 1
ATOM 1013 C C . ILE A 1 128 ? -0.379 -6.363 5.705 1.00 89.56 128 ILE A C 1
ATOM 1015 O O . ILE A 1 128 ? -1.268 -6.937 6.338 1.00 89.56 128 ILE A O 1
ATOM 1019 N N . TRP A 1 129 ? 0.508 -5.563 6.302 1.00 90.81 129 TRP A N 1
ATOM 1020 C CA . TRP A 1 129 ? 0.561 -5.357 7.752 1.00 90.81 129 TRP A CA 1
ATOM 1021 C C . TRP A 1 129 ? -0.713 -4.722 8.311 1.00 90.81 129 TRP A C 1
ATOM 1023 O O . TRP A 1 129 ? -1.229 -5.177 9.336 1.00 90.81 129 TRP A O 1
ATOM 1033 N N . PHE A 1 130 ? -1.270 -3.709 7.644 1.00 88.81 130 PHE A N 1
ATOM 1034 C CA . PHE A 1 130 ? -2.531 -3.097 8.063 1.00 88.81 130 PHE A CA 1
ATOM 1035 C C . PHE A 1 130 ? -3.716 -4.050 7.892 1.00 88.81 130 PHE A C 1
ATOM 1037 O O . PHE A 1 130 ? -4.565 -4.107 8.782 1.00 88.81 130 PHE A O 1
ATOM 1044 N N . SER A 1 131 ? -3.756 -4.847 6.819 1.00 88.31 131 SER A N 1
ATOM 1045 C CA . SER A 1 131 ? -4.775 -5.891 6.641 1.00 88.31 131 SER A CA 1
ATOM 1046 C C . SER A 1 131 ? -4.730 -6.918 7.778 1.00 88.31 131 SER A C 1
ATOM 1048 O O . SER A 1 131 ? -5.752 -7.186 8.417 1.00 88.31 131 SER A O 1
ATOM 1050 N N . ALA A 1 132 ? -3.536 -7.416 8.113 1.00 87.94 132 ALA A N 1
ATOM 1051 C CA . ALA A 1 132 ? -3.332 -8.331 9.234 1.00 87.94 132 ALA A CA 1
ATOM 1052 C C . ALA A 1 132 ? -3.736 -7.697 10.576 1.00 87.94 132 ALA A C 1
ATOM 1054 O O . ALA A 1 132 ? -4.414 -8.327 11.386 1.00 87.94 132 ALA A O 1
ATOM 1055 N N . SER A 1 133 ? -3.400 -6.423 10.789 1.00 88.44 133 SER A N 1
ATOM 1056 C CA . SER A 1 133 ? -3.748 -5.685 12.011 1.00 88.44 133 SER A CA 1
ATOM 1057 C C . SER A 1 133 ? -5.255 -5.520 12.186 1.00 88.44 133 SER A C 1
ATOM 1059 O O . SER A 1 133 ? -5.773 -5.686 13.288 1.00 88.44 133 SER A O 1
ATOM 1061 N N . VAL A 1 134 ? -5.985 -5.241 11.101 1.00 87.94 134 VAL A N 1
ATOM 1062 C CA . VAL A 1 134 ? -7.453 -5.166 11.123 1.00 87.94 134 VAL A CA 1
ATOM 1063 C C . VAL A 1 134 ? -8.066 -6.525 11.468 1.00 87.94 134 VAL A C 1
ATOM 1065 O O . VAL A 1 134 ? -9.011 -6.581 12.259 1.00 87.94 134 VAL A O 1
ATOM 1068 N N . GLN A 1 135 ? -7.543 -7.620 10.908 1.00 88.88 135 GLN A N 1
ATOM 1069 C CA . GLN A 1 135 ? -8.013 -8.973 11.225 1.00 88.88 135 GLN A CA 1
ATOM 1070 C C . GLN A 1 135 ? -7.730 -9.346 12.684 1.00 88.88 135 GLN A C 1
ATOM 1072 O O . GLN A 1 135 ? -8.614 -9.868 13.362 1.00 88.88 135 GLN A O 1
ATOM 1077 N N . LEU A 1 136 ? -6.542 -9.012 13.188 1.00 86.81 136 LEU A N 1
ATOM 1078 C CA . LEU A 1 136 ? -6.137 -9.263 14.569 1.00 86.81 136 LEU A CA 1
ATOM 1079 C C . LEU A 1 136 ? -7.004 -8.486 15.566 1.00 86.81 136 LEU A C 1
ATOM 1081 O O . LEU A 1 136 ? -7.520 -9.078 16.510 1.00 86.81 136 LEU A O 1
ATOM 1085 N N . GLU A 1 137 ? -7.241 -7.194 15.337 1.00 84.25 137 GLU A N 1
ATOM 1086 C CA . GLU A 1 137 ? -8.121 -6.374 16.184 1.00 84.25 137 GLU A CA 1
ATOM 1087 C C . GLU A 1 137 ? -9.553 -6.930 16.212 1.00 84.25 137 GLU A C 1
ATOM 1089 O O . GLU A 1 137 ? -10.155 -7.075 17.279 1.00 84.25 137 GLU A O 1
ATOM 1094 N N . ARG A 1 138 ? -10.096 -7.326 15.052 1.00 84.31 138 ARG A N 1
ATOM 1095 C CA . ARG A 1 138 ? -11.410 -7.988 14.983 1.00 84.31 138 ARG A CA 1
ATOM 1096 C C . ARG A 1 138 ? -11.416 -9.319 15.737 1.00 84.31 138 ARG A C 1
ATOM 1098 O O . ARG A 1 138 ? -12.359 -9.582 16.480 1.00 84.31 138 ARG A O 1
ATOM 1105 N N . GLY A 1 139 ? -10.366 -10.124 15.589 1.00 85.31 139 GLY A N 1
ATOM 1106 C CA . GLY A 1 139 ? -10.203 -11.396 16.291 1.00 85.31 139 GLY A CA 1
ATOM 1107 C C . GLY A 1 139 ? -10.155 -11.229 17.810 1.00 85.31 139 GLY A C 1
ATOM 1108 O O . GLY A 1 139 ? -10.856 -11.940 18.526 1.00 85.31 139 GLY A O 1
ATOM 1109 N N . ILE A 1 140 ? -9.411 -10.239 18.311 1.00 83.50 140 ILE A N 1
ATOM 1110 C CA . ILE A 1 140 ? -9.330 -9.930 19.748 1.00 83.50 140 ILE A CA 1
ATOM 1111 C C . ILE A 1 140 ? -10.690 -9.499 20.293 1.00 83.50 140 ILE A C 1
ATOM 1113 O O . ILE A 1 140 ? -11.076 -9.938 21.379 1.00 83.50 140 ILE A O 1
ATOM 1117 N N . VAL A 1 141 ? -11.434 -8.663 19.565 1.00 82.06 141 VAL A N 1
ATOM 1118 C CA . VAL A 1 141 ? -12.776 -8.229 19.988 1.00 82.06 141 VAL A CA 1
ATOM 1119 C C . VAL A 1 141 ? -13.736 -9.418 20.065 1.00 82.06 141 VAL A C 1
ATOM 1121 O O . VAL A 1 141 ? -14.460 -9.546 21.053 1.00 82.06 141 VAL A O 1
ATOM 1124 N N . LEU A 1 142 ? -13.712 -10.311 19.070 1.00 85.00 142 LEU A N 1
ATOM 1125 C CA . LEU A 1 142 ? -14.545 -11.518 19.053 1.00 85.00 142 LEU A CA 1
ATOM 1126 C C . LEU A 1 142 ? -14.181 -12.487 20.186 1.00 85.00 142 LEU A C 1
ATOM 1128 O O . LEU A 1 142 ? -15.072 -12.996 20.864 1.00 85.00 142 LEU A O 1
ATOM 1132 N N . PHE A 1 143 ? -12.886 -12.712 20.417 1.00 85.56 143 PHE A N 1
ATOM 1133 C CA . PHE A 1 143 ? -12.399 -13.662 21.416 1.00 85.56 143 PHE A CA 1
ATOM 1134 C C . PHE A 1 143 ? -12.576 -13.154 22.852 1.00 85.56 143 PHE A C 1
ATOM 1136 O O . PHE A 1 143 ? -13.096 -13.860 23.711 1.00 85.56 143 PHE A O 1
ATOM 1143 N N . SER A 1 144 ? -12.167 -11.913 23.128 1.00 79.12 144 SER A N 1
ATOM 1144 C CA . SER A 1 144 ? -12.173 -11.366 24.491 1.00 79.12 144 SER A CA 1
ATOM 1145 C C . SER A 1 144 ? -13.533 -10.818 24.929 1.00 79.12 144 SER A C 1
ATOM 1147 O O . SER A 1 144 ? -13.720 -10.554 26.118 1.00 79.12 144 SER A O 1
ATOM 1149 N N . LYS A 1 145 ? -14.460 -10.583 23.982 1.00 73.31 145 LYS A N 1
ATOM 1150 C CA . LYS A 1 145 ? -15.727 -9.842 24.171 1.00 73.31 145 LYS A CA 1
ATOM 1151 C C . LYS A 1 145 ? -15.555 -8.477 24.856 1.00 73.31 145 LYS A C 1
ATOM 1153 O O . LYS A 1 145 ? -16.532 -7.865 25.282 1.00 73.31 145 LYS A O 1
ATOM 1158 N N . LYS A 1 146 ? -14.320 -7.985 24.973 1.00 64.62 146 LYS A N 1
ATOM 1159 C CA . LYS A 1 146 ? -13.977 -6.688 25.540 1.00 64.62 146 LYS A CA 1
ATOM 1160 C C . LYS A 1 146 ? -13.502 -5.809 24.403 1.00 64.62 146 LYS A C 1
ATOM 1162 O O . LYS A 1 146 ? -12.558 -6.133 23.688 1.00 64.62 146 LYS A O 1
ATOM 1167 N N . THR A 1 147 ? -14.141 -4.659 24.253 1.00 60.22 147 THR A N 1
ATOM 1168 C CA . THR A 1 147 ? -13.616 -3.605 23.394 1.00 60.22 147 THR A CA 1
ATOM 1169 C C . THR A 1 147 ? -12.351 -3.068 24.044 1.00 60.22 147 THR A C 1
ATOM 1171 O O . THR A 1 147 ? -12.414 -2.313 25.015 1.00 60.22 147 THR A O 1
ATOM 1174 N N . SER A 1 148 ? -11.198 -3.494 23.536 1.00 56.12 148 SER A N 1
ATOM 1175 C CA . SER A 1 148 ? -9.921 -2.918 23.924 1.00 56.12 148 SER A CA 1
ATOM 1176 C C . SER A 1 148 ? -9.904 -1.464 23.465 1.00 56.12 148 SER A C 1
ATOM 1178 O O . SER A 1 148 ? -9.842 -1.171 22.271 1.00 56.12 148 SER A O 1
ATOM 1180 N N . THR A 1 149 ? -9.992 -0.524 24.402 1.00 56.09 149 THR A N 1
ATOM 1181 C CA . THR A 1 149 ? -9.760 0.901 24.147 1.00 56.09 149 THR A CA 1
ATOM 1182 C C . THR A 1 149 ? -8.259 1.144 23.997 1.00 56.09 149 THR A C 1
ATOM 1184 O O . THR A 1 149 ? -7.648 1.918 24.733 1.00 56.09 149 THR A O 1
ATOM 1187 N N . ILE A 1 150 ? -7.626 0.469 23.031 1.00 59.22 150 ILE A N 1
ATOM 1188 C CA . ILE A 1 150 ? -6.284 0.838 22.585 1.00 59.22 150 ILE A CA 1
ATOM 1189 C C . ILE A 1 150 ? -6.386 2.288 22.111 1.00 59.22 150 ILE A C 1
ATOM 1191 O O . ILE A 1 150 ? -7.157 2.626 21.213 1.00 59.22 150 ILE A O 1
ATOM 1195 N N . THR A 1 151 ? -5.660 3.168 22.796 1.00 66.06 151 THR A N 1
ATOM 1196 C CA . THR A 1 151 ? -5.719 4.606 22.564 1.00 66.06 151 THR A CA 1
ATOM 1197 C C . THR A 1 151 ? -5.169 4.935 21.180 1.00 66.06 151 THR A C 1
ATOM 1199 O O . THR A 1 151 ? -4.146 4.399 20.768 1.00 66.06 151 THR A O 1
ATOM 1202 N N . ARG A 1 152 ? -5.799 5.890 20.483 1.00 69.31 152 ARG A N 1
ATOM 1203 C CA . ARG A 1 152 ? -5.393 6.403 19.158 1.00 69.31 152 ARG A CA 1
ATOM 1204 C C . ARG A 1 152 ? -3.882 6.652 19.012 1.00 69.31 152 ARG A C 1
ATOM 1206 O O . ARG A 1 152 ? -3.325 6.457 17.939 1.00 69.31 152 ARG A O 1
ATOM 1213 N N . LYS A 1 153 ? -3.219 7.055 20.102 1.00 77.12 153 LYS A N 1
ATOM 1214 C CA . LYS A 1 153 ? -1.763 7.249 20.176 1.00 77.12 153 LYS A CA 1
ATOM 1215 C C . LYS A 1 153 ? -0.977 5.954 19.936 1.00 77.12 153 LYS A C 1
ATOM 1217 O O . LYS A 1 153 ? -0.006 5.975 19.193 1.00 77.12 153 LYS A O 1
ATOM 1222 N N . ARG A 1 154 ? -1.406 4.829 20.518 1.00 78.12 154 ARG A N 1
ATOM 1223 C CA . ARG A 1 154 ? -0.767 3.519 20.314 1.00 78.12 154 ARG A CA 1
ATOM 1224 C C . ARG A 1 154 ? -0.886 3.062 18.863 1.00 78.12 154 ARG A C 1
ATOM 1226 O O . ARG A 1 154 ? 0.104 2.616 18.305 1.00 78.12 154 ARG A O 1
ATOM 1233 N N . SER A 1 155 ? -2.038 3.262 18.228 1.00 78.19 155 SER A N 1
ATOM 1234 C CA . SER A 1 1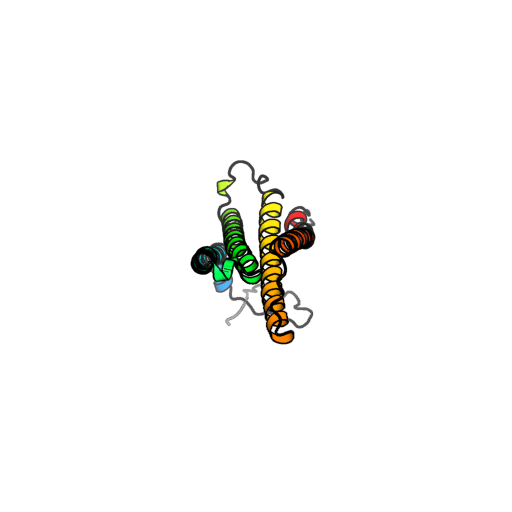55 ? -2.254 2.898 16.818 1.00 78.19 155 SER A CA 1
ATOM 1235 C C . SER A 1 155 ? -1.344 3.678 15.868 1.00 78.19 155 SER A C 1
ATOM 1237 O O . SER A 1 155 ? -0.842 3.116 14.897 1.00 78.19 155 SER A O 1
ATOM 1239 N N . ILE A 1 156 ? -1.073 4.951 16.178 1.00 80.75 156 ILE A N 1
ATOM 1240 C CA . ILE A 1 156 ? -0.098 5.771 15.445 1.00 80.75 156 ILE A CA 1
ATOM 1241 C C . ILE A 1 156 ? 1.322 5.231 15.648 1.00 80.75 156 ILE A C 1
ATOM 1243 O O . ILE A 1 156 ? 2.036 5.048 14.669 1.00 80.75 156 ILE A O 1
ATOM 1247 N N . ILE A 1 157 ? 1.718 4.919 16.886 1.00 85.81 157 ILE A N 1
ATOM 1248 C CA . ILE A 1 157 ? 3.043 4.341 17.175 1.00 85.81 157 ILE A CA 1
ATOM 1249 C C . ILE A 1 157 ? 3.234 3.018 16.421 1.00 85.81 157 ILE A C 1
ATOM 1251 O O . ILE A 1 157 ? 4.250 2.836 15.7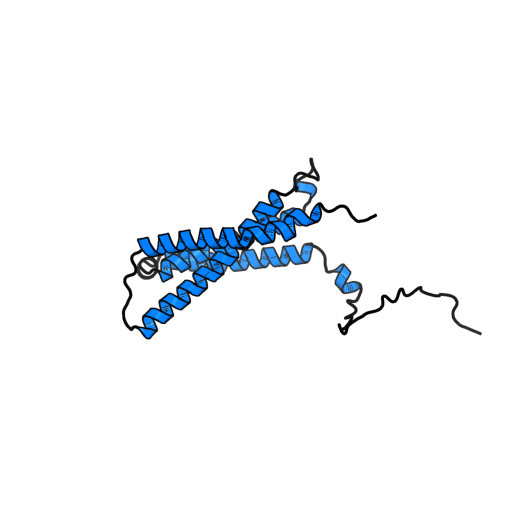61 1.00 85.81 157 ILE A O 1
ATOM 1255 N N . VAL A 1 158 ? 2.235 2.130 16.451 1.00 85.81 158 VAL A N 1
ATOM 1256 C CA . VAL A 1 158 ? 2.253 0.866 15.697 1.00 85.81 158 VAL A CA 1
ATOM 1257 C C . VAL A 1 158 ? 2.403 1.124 14.196 1.00 85.81 158 VAL A C 1
ATOM 1259 O O . VAL A 1 158 ? 3.211 0.466 13.552 1.00 85.81 158 VAL A O 1
ATOM 1262 N N . SER A 1 159 ? 1.702 2.123 13.652 1.00 86.19 159 SER A N 1
ATOM 1263 C CA . SER A 1 159 ? 1.815 2.500 12.234 1.00 86.19 159 SER A CA 1
ATOM 1264 C C . SER A 1 159 ? 3.228 2.977 11.870 1.00 86.19 159 SER A C 1
ATOM 1266 O O . SER A 1 159 ? 3.744 2.615 10.817 1.00 86.19 159 SER A O 1
ATOM 1268 N N . ILE A 1 160 ? 3.879 3.750 12.748 1.00 87.75 160 ILE A N 1
ATOM 1269 C CA . ILE A 1 160 ? 5.264 4.213 12.556 1.00 87.75 160 ILE A CA 1
ATOM 1270 C C . ILE A 1 160 ? 6.243 3.033 12.599 1.00 87.75 160 ILE A C 1
ATOM 1272 O O . ILE A 1 160 ? 7.135 2.942 11.760 1.00 87.75 160 ILE A O 1
ATOM 1276 N N . ILE A 1 161 ? 6.064 2.105 13.543 1.00 89.75 161 ILE A N 1
ATOM 1277 C CA . ILE A 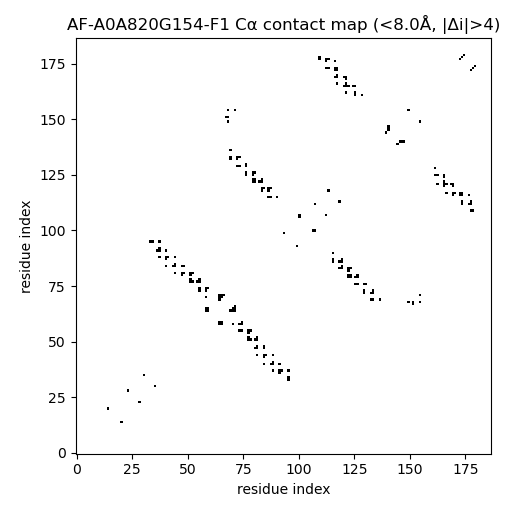1 161 ? 6.903 0.902 13.643 1.00 89.75 161 ILE A CA 1
ATOM 1278 C C . ILE A 1 161 ? 6.727 0.027 12.392 1.00 89.75 161 ILE A C 1
ATOM 1280 O O . ILE A 1 161 ? 7.713 -0.428 11.820 1.00 89.75 161 ILE A O 1
ATOM 1284 N N . MET A 1 162 ? 5.491 -0.157 11.918 1.00 91.44 162 MET A N 1
ATOM 1285 C CA . MET A 1 162 ? 5.204 -0.882 10.674 1.00 91.44 162 MET A CA 1
ATOM 1286 C C . MET A 1 162 ? 5.844 -0.222 9.455 1.00 91.44 162 MET A C 1
ATOM 1288 O O . MET A 1 162 ? 6.360 -0.934 8.596 1.00 91.44 162 MET A O 1
ATOM 1292 N N . LEU A 1 163 ? 5.865 1.112 9.389 1.00 89.31 163 LEU A N 1
ATOM 1293 C CA . LEU A 1 163 ? 6.564 1.851 8.336 1.00 89.31 163 LEU A CA 1
ATOM 1294 C C . LEU A 1 163 ? 8.065 1.568 8.359 1.00 89.31 163 LEU A C 1
ATOM 1296 O O . LEU A 1 163 ? 8.619 1.195 7.329 1.00 89.31 163 LEU A O 1
ATOM 1300 N N . ALA A 1 164 ? 8.706 1.674 9.524 1.00 89.25 164 ALA A N 1
ATOM 1301 C CA . ALA A 1 164 ? 10.134 1.397 9.658 1.00 89.25 164 ALA A CA 1
ATOM 1302 C C . ALA A 1 164 ? 10.482 -0.048 9.253 1.00 89.25 164 ALA A C 1
ATOM 1304 O O . ALA A 1 164 ? 11.430 -0.264 8.499 1.00 89.25 164 ALA A O 1
ATOM 1305 N N . MET A 1 165 ? 9.684 -1.029 9.691 1.00 90.19 165 MET A N 1
ATOM 1306 C CA . MET A 1 165 ? 9.872 -2.433 9.304 1.00 90.19 165 MET A CA 1
ATOM 1307 C C . MET A 1 165 ? 9.659 -2.649 7.803 1.00 90.19 165 MET A C 1
ATOM 1309 O O . MET A 1 165 ? 10.451 -3.338 7.173 1.00 90.19 165 MET A O 1
ATOM 1313 N N . SER A 1 166 ? 8.631 -2.032 7.216 1.00 90.06 166 SER A N 1
ATOM 1314 C CA . SER A 1 166 ? 8.322 -2.182 5.787 1.00 90.06 166 SER A CA 1
ATOM 1315 C C . SER A 1 166 ? 9.420 -1.598 4.899 1.00 90.06 166 SER A C 1
ATOM 1317 O O . SER A 1 166 ? 9.780 -2.220 3.903 1.00 90.06 166 SER A O 1
ATOM 1319 N N . ILE A 1 167 ? 10.003 -0.458 5.289 1.00 86.88 167 ILE A N 1
ATOM 1320 C CA . ILE A 1 167 ? 11.181 0.110 4.616 1.00 86.88 167 ILE A CA 1
ATOM 1321 C C . ILE A 1 167 ? 12.362 -0.860 4.731 1.00 86.88 167 ILE A C 1
ATOM 1323 O O . ILE A 1 167 ? 12.986 -1.183 3.726 1.00 86.88 167 ILE A O 1
ATOM 1327 N N . GLY A 1 168 ? 12.631 -1.380 5.935 1.00 86.12 168 GLY A N 1
ATOM 1328 C CA . GLY A 1 168 ? 13.689 -2.369 6.162 1.00 86.12 168 GLY A CA 1
ATOM 1329 C C . GLY A 1 168 ? 13.548 -3.618 5.285 1.00 86.12 168 GLY A C 1
ATOM 1330 O O . GLY A 1 168 ? 14.531 -4.077 4.711 1.00 86.12 168 GLY A O 1
ATOM 1331 N N . CYS A 1 169 ? 12.324 -4.129 5.120 1.00 87.12 169 CYS A N 1
ATOM 1332 C CA . CYS A 1 169 ? 12.026 -5.273 4.253 1.00 87.12 169 CYS A CA 1
ATOM 1333 C C . CYS A 1 169 ? 12.134 -4.958 2.754 1.00 87.12 169 CYS A C 1
ATOM 1335 O O . CYS A 1 169 ? 12.380 -5.870 1.969 1.00 87.12 169 CYS A O 1
ATOM 1337 N N . ALA A 1 170 ? 11.957 -3.701 2.343 1.00 84.50 170 ALA A N 1
ATOM 1338 C CA . ALA A 1 170 ? 12.068 -3.296 0.943 1.00 84.50 170 ALA A CA 1
ATOM 1339 C C . ALA A 1 170 ? 13.527 -3.114 0.484 1.00 84.50 170 ALA A C 1
ATOM 1341 O O . ALA A 1 170 ? 13.811 -3.271 -0.701 1.00 84.50 170 ALA A O 1
ATOM 1342 N N . ILE A 1 171 ? 14.462 -2.828 1.400 1.00 80.50 171 ILE A N 1
ATOM 1343 C CA . ILE A 1 171 ? 15.880 -2.577 1.079 1.00 80.50 171 ILE A CA 1
ATOM 1344 C C . ILE A 1 171 ? 16.557 -3.750 0.337 1.00 80.50 171 ILE A C 1
ATOM 1346 O O . ILE A 1 171 ? 17.201 -3.486 -0.675 1.00 80.50 171 ILE A O 1
ATOM 1350 N N . PRO A 1 172 ? 16.427 -5.030 0.752 1.00 78.75 172 PRO A N 1
ATOM 1351 C CA . PRO A 1 172 ? 17.040 -6.147 0.029 1.00 78.75 172 PRO A CA 1
ATOM 1352 C C . PRO A 1 172 ? 16.613 -6.236 -1.440 1.00 78.75 172 PRO A C 1
ATOM 1354 O O . PRO A 1 172 ? 17.440 -6.543 -2.290 1.00 78.75 172 PRO A O 1
ATOM 1357 N N . ILE A 1 173 ? 15.351 -5.919 -1.748 1.00 74.31 173 ILE A N 1
ATOM 1358 C CA . ILE A 1 173 ? 14.792 -5.982 -3.110 1.00 74.31 173 ILE A CA 1
ATOM 1359 C C . ILE A 1 173 ? 15.508 -4.988 -4.034 1.00 74.31 173 ILE A C 1
ATOM 1361 O O . ILE A 1 173 ? 15.785 -5.299 -5.187 1.00 74.31 173 ILE A O 1
ATOM 1365 N N . VAL A 1 174 ? 15.918 -3.832 -3.508 1.00 68.88 174 VAL A N 1
ATOM 1366 C CA . VAL A 1 174 ? 16.710 -2.835 -4.248 1.00 68.88 174 VAL A CA 1
ATOM 1367 C C . VAL A 1 174 ? 18.044 -3.400 -4.719 1.00 68.88 174 VAL A C 1
ATOM 1369 O O . VAL A 1 174 ? 18.457 -3.140 -5.847 1.00 68.88 174 VAL A O 1
ATOM 1372 N N . PHE A 1 175 ? 18.726 -4.170 -3.869 1.00 67.00 175 PHE A N 1
ATOM 1373 C CA . PHE A 1 175 ? 20.011 -4.767 -4.227 1.00 67.00 175 PHE A CA 1
ATOM 1374 C C . PHE A 1 175 ? 19.869 -5.826 -5.327 1.00 67.00 175 PHE A C 1
ATOM 1376 O O . PHE A 1 175 ? 20.796 -5.996 -6.111 1.00 67.00 175 PHE A O 1
ATOM 1383 N N . TYR A 1 176 ? 18.717 -6.493 -5.421 1.00 63.97 176 TYR A N 1
ATOM 1384 C CA . TYR A 1 176 ? 18.448 -7.476 -6.469 1.00 63.97 176 TYR A CA 1
ATOM 1385 C C . TYR A 1 176 ? 17.975 -6.837 -7.780 1.00 63.97 176 TYR A C 1
ATOM 1387 O O . TYR A 1 176 ? 18.517 -7.155 -8.833 1.00 63.97 176 TYR A O 1
ATOM 1395 N N . ASP A 1 177 ? 17.022 -5.907 -7.730 1.00 64.62 177 ASP A N 1
ATOM 1396 C CA . ASP A 1 177 ? 16.386 -5.373 -8.944 1.00 64.62 177 ASP A CA 1
ATOM 1397 C C . ASP A 1 177 ? 17.112 -4.149 -9.521 1.00 64.62 177 ASP A C 1
ATOM 1399 O O . ASP A 1 177 ? 17.127 -3.944 -10.737 1.00 64.62 177 ASP A O 1
ATOM 1403 N N . CYS A 1 178 ? 17.738 -3.327 -8.670 1.00 64.88 178 CYS A N 1
ATOM 1404 C CA . CYS A 1 178 ? 18.322 -2.049 -9.087 1.00 64.88 178 CYS A CA 1
ATOM 1405 C C . CYS A 1 178 ? 19.848 -2.058 -9.224 1.00 64.88 178 CYS A C 1
ATOM 1407 O O . CYS A 1 178 ? 20.370 -1.167 -9.889 1.00 64.88 178 CYS A O 1
ATOM 1409 N N . ALA A 1 179 ? 20.562 -3.025 -8.635 1.00 54.09 179 ALA A N 1
ATOM 1410 C CA . ALA A 1 179 ? 22.026 -3.117 -8.733 1.00 54.09 179 ALA A CA 1
ATOM 1411 C C . ALA A 1 179 ? 22.523 -4.172 -9.744 1.00 54.09 179 ALA A C 1
ATOM 1413 O O . ALA A 1 179 ? 23.679 -4.120 -10.158 1.00 54.09 179 ALA A O 1
ATOM 1414 N N . TRP A 1 180 ? 21.678 -5.115 -10.185 1.00 45.16 180 TRP A N 1
ATOM 1415 C CA . TRP A 1 180 ? 22.110 -6.194 -11.090 1.00 45.16 180 TRP A CA 1
ATOM 1416 C C . TRP A 1 180 ? 22.140 -5.804 -12.575 1.00 45.16 180 TRP A C 1
ATOM 1418 O O . TRP A 1 180 ? 22.808 -6.467 -13.366 1.00 45.16 180 TRP A O 1
ATOM 1428 N N . ASN A 1 181 ? 21.491 -4.697 -12.950 1.00 49.72 181 ASN A N 1
ATOM 1429 C CA . ASN A 1 181 ? 21.562 -4.149 -14.310 1.00 49.72 181 ASN A CA 1
ATOM 1430 C C . ASN A 1 181 ? 22.922 -3.493 -14.641 1.00 49.72 181 ASN A C 1
ATOM 1432 O O . ASN A 1 181 ? 23.136 -3.130 -15.794 1.00 49.72 181 ASN A O 1
ATOM 1436 N N . ASP A 1 182 ? 23.837 -3.387 -13.667 1.00 46.50 182 ASP A N 1
ATOM 1437 C CA . ASP A 1 182 ? 25.198 -2.850 -13.839 1.00 46.50 182 ASP A CA 1
ATOM 1438 C C . ASP A 1 182 ? 26.291 -3.937 -13.914 1.00 46.50 182 ASP A C 1
ATOM 1440 O O . ASP A 1 182 ? 27.479 -3.617 -14.018 1.00 46.50 182 ASP A O 1
ATOM 1444 N N . VAL A 1 183 ? 25.945 -5.232 -13.876 1.00 42.19 183 VAL A N 1
ATOM 1445 C CA . VAL A 1 183 ? 26.952 -6.288 -14.075 1.00 42.19 183 VAL A CA 1
ATOM 1446 C C . VAL A 1 183 ? 27.238 -6.403 -15.577 1.00 42.19 183 VAL A C 1
ATOM 1448 O O . VAL A 1 183 ? 26.321 -6.718 -16.338 1.00 42.19 183 VAL A O 1
ATOM 1451 N N . PRO A 1 184 ? 28.478 -6.147 -16.042 1.00 41.28 184 PRO A N 1
ATOM 1452 C CA . PRO A 1 184 ? 28.793 -6.206 -17.462 1.00 41.28 184 PRO A CA 1
ATOM 1453 C C . PRO A 1 184 ? 28.489 -7.607 -17.987 1.00 41.28 184 PRO A C 1
ATOM 1455 O O . PRO A 1 184 ? 28.887 -8.599 -17.373 1.00 41.28 184 PRO A O 1
ATOM 1458 N N . HIS A 1 185 ? 27.795 -7.679 -19.128 1.00 38.91 185 HIS A N 1
ATOM 1459 C CA . HIS A 1 185 ? 27.632 -8.917 -19.880 1.00 38.91 185 HIS A CA 1
ATOM 1460 C C . HIS A 1 185 ? 28.999 -9.602 -19.984 1.00 38.91 185 HIS A C 1
ATOM 1462 O O . HIS A 1 185 ? 29.943 -9.021 -20.527 1.00 38.91 185 HIS A O 1
ATOM 1468 N N . LEU A 1 186 ? 29.111 -10.803 -19.408 1.00 36.06 186 LEU A N 1
ATOM 1469 C CA . LEU A 1 186 ? 30.261 -11.674 -19.613 1.00 36.06 186 LEU A CA 1
ATOM 1470 C C . LEU A 1 186 ? 30.453 -11.809 -21.129 1.00 36.06 186 LEU A C 1
ATOM 1472 O O . LEU A 1 186 ? 29.562 -12.300 -21.823 1.00 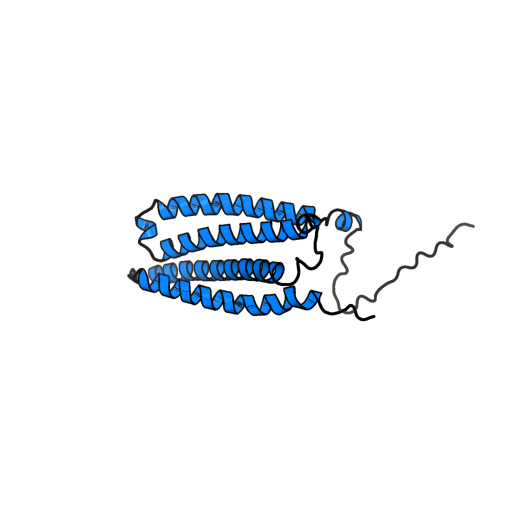36.06 186 LEU A O 1
ATOM 1476 N N . LYS A 1 187 ? 31.568 -11.256 -21.616 1.00 34.22 187 LYS A N 1
ATOM 1477 C CA . LYS A 1 187 ? 32.058 -11.445 -22.982 1.00 34.22 187 LYS A CA 1
ATOM 1478 C C . LYS A 1 187 ? 32.424 -12.902 -23.216 1.00 34.22 187 LYS A C 1
ATOM 1480 O O . LYS A 1 187 ? 32.973 -13.513 -22.273 1.00 34.22 187 LYS A O 1
#

Solvent-accessible surface area (backbone atoms only — not comparable to full-atom values): 10711 Å² total; per-residue (Å²): 139,86,87,84,91,74,84,74,83,75,82,76,74,83,86,76,80,92,67,85,83,74,77,76,52,72,67,57,65,70,63,68,42,74,64,54,60,40,52,51,36,51,52,50,30,54,53,38,42,56,54,28,50,55,50,35,51,53,38,69,70,33,68,74,40,53,73,36,63,55,31,47,40,52,42,52,36,27,52,35,52,36,49,27,32,50,37,48,35,52,49,43,46,53,70,65,49,63,69,84,49,74,88,40,93,64,70,62,58,44,59,57,44,40,53,37,52,36,50,29,44,22,30,49,44,40,40,52,52,38,53,52,49,43,52,49,54,51,49,47,35,68,73,66,72,45,84,77,79,73,49,73,66,56,54,50,52,52,51,52,51,46,49,56,52,21,46,62,65,23,50,64,54,40,59,59,72,46,53,54,83,73,60,76,78,84,124

InterPro domains:
  IPR017452 GPCR, rhodopsin-like, 7TM [PS50262] (51-187)

Secondary structure (DSSP, 8-state):
----------------SS-------HHHHHH--HHHHHHHHHHHHHHHHHHHHHHHHHHHH-HHHHTSHHHHHHHHHHHHHHHHHHHHHHHHHHHH-GGGGTT-TTTTTTHHHHHHHHHHHHHHHHHHHHHHHHHHHHHHHHHH-S-----HHHHHHHHHHHHHHHHHHHHHHHHHHTSGGGSPP--

Radius of gyration: 24.19 Å; Cα contacts (8 Å, |Δi|>4): 128; chains: 1; bounding box: 50×52×82 Å

Sequence (187 aa):
MDYLLNTTHCLCDPCHEGNFCETFTSRQQQYATPYHNLIIYITALCISTLNNSICLELFIRSKAIRRTNCGIYLIIYSILSILASIFLVADGYVTYDKSIFEGDPYSRNTLHCVVGVVSYNTANFLCIWFSASVQLERGIVLFSKKTSTITRKRSIIVSIIMLAMSIGCAIPIVFYDCAWNDVPHLK

pLDDT: mean 71.21, std 20.19, range [29.94, 94.81]